Protein AF-A0A0G1L8B2-F1 (afdb_monomer)

InterPro domains:
  IPR000182 GNAT domain [PF00583] (72-136)
  IPR000182 GNAT domain [PS51186] (28-175)
  IPR016181 Acyl-CoA N-acyltransferase [SSF55729] (61-136)

Mean predicted aligned error: 8.0 Å

Structure (mmCIF, N/CA/C/O backbone):
data_AF-A0A0G1L8B2-F1
#
_entry.id   AF-A0A0G1L8B2-F1
#
loop_
_atom_site.group_PDB
_atom_site.id
_atom_site.type_symbol
_atom_site.label_atom_id
_atom_site.label_alt_id
_atom_site.label_comp_id
_atom_site.label_asym_id
_atom_site.label_entity_id
_atom_site.label_seq_id
_atom_site.pdbx_PDB_ins_code
_atom_site.Cartn_x
_atom_site.Cartn_y
_atom_site.Cartn_z
_atom_site.occupancy
_atom_site.B_iso_or_equiv
_atom_site.auth_seq_id
_atom_site.auth_comp_id
_atom_site.auth_asym_id
_atom_site.auth_atom_id
_atom_site.pdbx_PDB_model_num
ATOM 1 N N . MET A 1 1 ? -41.498 -55.362 9.957 1.00 44.75 1 MET A N 1
ATOM 2 C CA . MET A 1 1 ? -41.174 -54.182 10.783 1.00 44.75 1 MET A CA 1
ATOM 3 C C . MET A 1 1 ? -39.821 -53.657 10.323 1.00 44.75 1 MET A C 1
ATOM 5 O O . MET A 1 1 ? -38.815 -54.283 10.607 1.00 44.75 1 MET A O 1
ATOM 9 N N . ASN A 1 2 ? -39.837 -52.631 9.471 1.00 38.25 2 ASN A N 1
ATOM 10 C CA . ASN A 1 2 ? -38.694 -51.798 9.075 1.00 38.25 2 ASN A CA 1
ATOM 11 C C . ASN A 1 2 ? -39.277 -50.637 8.256 1.00 38.25 2 ASN A C 1
ATOM 13 O O . ASN A 1 2 ? -39.446 -50.745 7.044 1.00 38.25 2 ASN A O 1
ATOM 17 N N . MET A 1 3 ? -39.685 -49.570 8.947 1.00 38.00 3 MET A N 1
ATOM 18 C CA . MET A 1 3 ? -40.025 -48.298 8.310 1.00 38.00 3 MET A CA 1
ATOM 19 C C . MET A 1 3 ? -38.720 -47.536 8.097 1.00 38.00 3 MET A C 1
ATOM 21 O O . MET A 1 3 ? -38.036 -47.184 9.056 1.00 38.00 3 MET A O 1
ATOM 25 N N . LYS A 1 4 ? -38.354 -47.341 6.830 1.00 42.91 4 LYS A N 1
ATOM 26 C CA . LYS A 1 4 ? -37.294 -46.419 6.434 1.00 42.91 4 LYS A CA 1
ATOM 27 C C . LYS A 1 4 ? -37.831 -45.003 6.642 1.00 42.91 4 LYS A C 1
ATOM 29 O O . LYS A 1 4 ? -38.805 -44.626 6.001 1.00 42.91 4 LYS A O 1
ATOM 34 N N . ASN A 1 5 ? -37.210 -44.252 7.546 1.00 42.19 5 ASN A N 1
ATOM 35 C CA . ASN A 1 5 ? -37.392 -42.808 7.621 1.00 42.19 5 ASN A CA 1
ATOM 36 C C . ASN A 1 5 ? -36.706 -42.189 6.401 1.00 42.19 5 ASN A C 1
ATOM 38 O O . ASN A 1 5 ? -35.484 -42.039 6.378 1.00 42.19 5 ASN A O 1
ATOM 42 N N . GLU A 1 6 ? -37.488 -41.868 5.377 1.00 42.94 6 GLU A N 1
ATOM 43 C CA . GLU A 1 6 ? -37.061 -40.969 4.311 1.00 42.94 6 GLU A CA 1
ATOM 44 C C . GLU A 1 6 ? -37.104 -39.545 4.867 1.00 42.94 6 GLU A C 1
ATOM 46 O O . GLU A 1 6 ? -38.164 -38.965 5.097 1.00 42.94 6 GLU A O 1
ATOM 51 N N . ILE A 1 7 ? -35.925 -39.004 5.165 1.00 48.59 7 ILE A N 1
ATOM 52 C CA . ILE A 1 7 ? -35.771 -37.606 5.549 1.00 48.59 7 ILE A CA 1
ATOM 53 C C . ILE A 1 7 ? -35.933 -36.800 4.260 1.00 48.59 7 ILE A C 1
ATOM 55 O O . ILE A 1 7 ? -35.064 -36.824 3.389 1.00 48.59 7 ILE A O 1
ATOM 59 N N . ASN A 1 8 ? -37.078 -36.138 4.121 1.00 46.81 8 ASN A N 1
ATOM 60 C CA . ASN A 1 8 ? -37.392 -35.289 2.983 1.00 46.81 8 ASN A CA 1
ATOM 61 C C . ASN A 1 8 ? -36.471 -34.050 3.008 1.00 46.81 8 ASN A C 1
ATOM 63 O O . ASN A 1 8 ? -36.643 -33.160 3.840 1.00 46.81 8 ASN A O 1
ATOM 67 N N . MET A 1 9 ? -35.446 -34.030 2.149 1.00 44.62 9 MET A N 1
ATOM 68 C CA . MET A 1 9 ? -34.409 -32.983 2.099 1.00 44.62 9 MET A CA 1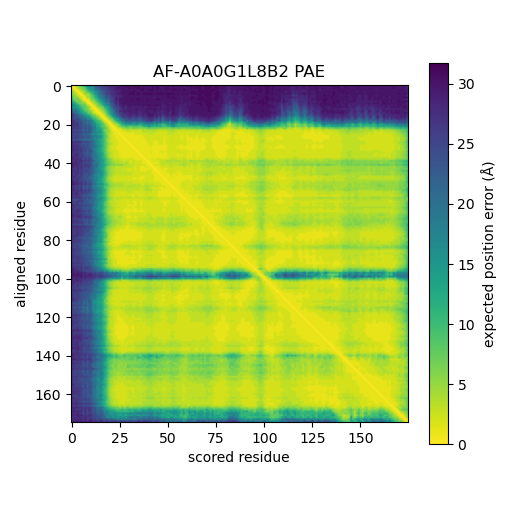
ATOM 69 C C . MET A 1 9 ? -34.857 -31.694 1.384 1.00 44.62 9 MET A C 1
ATOM 71 O O . MET A 1 9 ? -34.051 -30.784 1.207 1.00 44.62 9 MET A O 1
ATOM 75 N N . GLU A 1 10 ? -36.124 -31.575 0.983 1.00 49.69 10 GLU A N 1
ATOM 76 C CA . GLU A 1 10 ? -36.591 -30.468 0.132 1.00 49.69 10 GLU A CA 1
ATOM 77 C C . GLU A 1 10 ? -36.877 -29.145 0.864 1.00 49.69 10 GLU A C 1
ATOM 79 O O . GLU A 1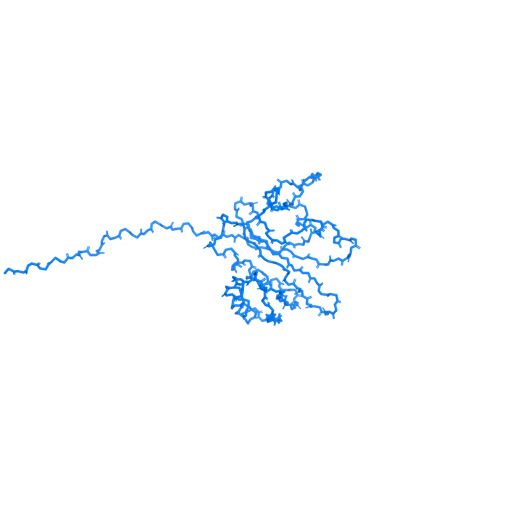 10 ? -37.200 -28.157 0.217 1.00 49.69 10 GLU A O 1
ATOM 84 N N . ASN A 1 11 ? -36.712 -29.074 2.189 1.00 48.03 11 ASN A N 1
ATOM 85 C CA . ASN A 1 11 ? -36.970 -27.854 2.968 1.00 48.03 11 ASN A CA 1
ATOM 86 C C . ASN A 1 11 ? -35.833 -27.502 3.935 1.00 48.03 11 ASN A C 1
ATOM 88 O O . ASN A 1 11 ? -36.076 -27.121 5.079 1.00 48.03 11 ASN A O 1
ATOM 92 N N . VAL A 1 12 ? -34.578 -27.610 3.491 1.00 49.84 12 VAL A N 1
ATOM 93 C CA . VAL A 1 12 ? -33.490 -26.878 4.156 1.00 49.84 12 VAL A CA 1
ATOM 94 C C . VAL A 1 12 ? -33.539 -25.440 3.632 1.00 49.84 12 VAL A C 1
ATOM 96 O O . VAL A 1 12 ? -33.306 -25.243 2.437 1.00 49.84 12 VAL A O 1
ATOM 99 N N . PRO A 1 13 ? -33.848 -24.428 4.465 1.00 43.81 13 PRO A N 1
ATOM 100 C CA . PRO A 1 13 ? -33.752 -23.039 4.042 1.00 43.81 13 PRO A CA 1
ATOM 101 C C . PRO A 1 13 ? -32.319 -22.786 3.575 1.00 43.81 13 PRO A C 1
ATOM 103 O O . PRO A 1 13 ? -31.369 -22.983 4.336 1.00 43.81 13 PRO A O 1
ATOM 106 N N . LEU A 1 14 ? -32.154 -22.391 2.311 1.00 49.84 14 LEU A N 1
ATOM 107 C CA . LEU A 1 14 ? -30.875 -21.879 1.837 1.00 49.84 14 LEU A CA 1
ATOM 108 C C . LEU A 1 14 ? -30.506 -20.693 2.739 1.00 49.84 14 LEU A C 1
ATOM 110 O O . LEU A 1 14 ? -31.373 -19.842 2.960 1.00 49.84 14 LEU A O 1
ATOM 114 N N . PRO A 1 15 ? -29.276 -20.634 3.283 1.00 44.62 15 PRO A N 1
ATOM 115 C CA . PRO A 1 15 ? -28.874 -19.519 4.122 1.00 44.62 15 PRO A CA 1
ATOM 116 C C . PRO A 1 15 ? -29.116 -18.224 3.350 1.00 44.62 15 PRO A C 1
ATOM 118 O O . PRO A 1 15 ? -28.751 -18.114 2.174 1.00 44.62 15 PRO A O 1
ATOM 121 N N . GLU A 1 16 ? -29.802 -17.293 4.013 1.00 43.97 16 GLU A N 1
ATOM 122 C CA . GLU A 1 16 ? -30.102 -15.955 3.520 1.00 43.97 16 GLU A CA 1
ATOM 123 C C . GLU A 1 16 ? -28.869 -15.389 2.816 1.00 43.97 16 GLU A C 1
ATOM 125 O O . GLU A 1 16 ? -27.752 -15.539 3.312 1.00 43.97 16 GLU A O 1
ATOM 130 N N . LYS A 1 17 ? -29.073 -14.811 1.624 1.00 40.41 17 LYS A N 1
ATOM 131 C CA . LYS A 1 17 ? -28.031 -14.188 0.799 1.00 40.41 17 LYS A CA 1
ATOM 132 C C . LYS A 1 17 ? -27.019 -13.477 1.701 1.00 40.41 17 LYS A C 1
ATOM 134 O O . LYS A 1 17 ? -27.316 -12.396 2.194 1.00 40.41 17 LYS A O 1
ATOM 139 N N . TYR A 1 18 ? -25.836 -14.066 1.888 1.00 44.94 18 TYR A N 1
ATOM 140 C CA . TYR A 1 18 ? -24.702 -13.339 2.442 1.00 44.94 18 TYR A CA 1
ATOM 141 C C . TYR A 1 18 ? -24.568 -12.078 1.592 1.00 44.94 18 TYR A C 1
ATOM 143 O O . TYR A 1 18 ? -24.333 -12.192 0.383 1.00 44.94 18 TYR A O 1
ATOM 151 N N . GLU A 1 19 ? -24.782 -10.899 2.181 1.00 46.81 19 GLU A N 1
ATOM 152 C CA . GLU A 1 19 ? -24.400 -9.650 1.535 1.00 46.81 19 GLU A CA 1
ATOM 153 C C . GLU A 1 19 ? -22.956 -9.835 1.078 1.00 46.81 19 GLU A C 1
ATOM 155 O O . GLU A 1 19 ? -22.057 -10.110 1.880 1.00 46.81 19 GLU A O 1
ATOM 160 N N . ARG A 1 20 ? -22.743 -9.823 -0.242 1.00 61.53 20 ARG A N 1
ATOM 161 C CA . ARG A 1 20 ? -21.399 -9.951 -0.782 1.00 61.53 20 ARG A CA 1
ATOM 162 C C . ARG A 1 20 ? -20.647 -8.721 -0.320 1.00 61.53 20 ARG A C 1
ATOM 164 O O . ARG A 1 20 ? -20.965 -7.609 -0.720 1.00 61.53 20 ARG A O 1
ATOM 171 N N . PHE A 1 21 ? -19.661 -8.942 0.535 1.00 71.25 21 PHE A N 1
ATOM 172 C CA . PHE A 1 21 ? -18.700 -7.916 0.868 1.00 71.25 21 PHE A CA 1
ATOM 173 C C . PHE A 1 21 ? -17.903 -7.581 -0.401 1.00 71.25 21 PHE A C 1
ATOM 175 O O . PHE A 1 21 ? -17.030 -8.344 -0.824 1.00 71.25 21 PHE A O 1
ATOM 182 N N . GLU A 1 22 ? -18.240 -6.464 -1.034 1.00 82.06 22 GLU A N 1
ATOM 183 C CA . GLU A 1 22 ? -17.548 -5.938 -2.206 1.00 82.06 22 GLU A CA 1
ATOM 184 C C . GLU A 1 22 ? -16.907 -4.615 -1.799 1.00 82.06 22 GLU A C 1
ATOM 186 O O . GLU A 1 22 ? -17.594 -3.616 -1.611 1.00 82.06 22 GLU A O 1
ATOM 191 N N . ALA A 1 23 ? -15.591 -4.640 -1.579 1.00 88.62 23 ALA A N 1
ATOM 192 C CA . ALA A 1 23 ? -14.838 -3.416 -1.389 1.00 88.62 23 ALA A CA 1
ATOM 193 C C . ALA A 1 23 ? -14.515 -2.823 -2.761 1.00 88.62 23 ALA A C 1
ATOM 195 O O . ALA A 1 23 ? -14.191 -3.540 -3.711 1.00 88.62 23 ALA A O 1
ATOM 196 N N . GLU A 1 24 ? -14.566 -1.504 -2.856 1.00 95.06 24 GLU A N 1
ATOM 197 C CA . GLU A 1 24 ? -14.054 -0.799 -4.021 1.00 95.06 24 GLU A CA 1
ATOM 198 C C . GLU A 1 24 ? -12.535 -0.715 -3.906 1.00 95.06 24 GLU A C 1
ATOM 200 O O . GLU A 1 24 ? -12.001 -0.416 -2.840 1.00 95.06 24 GLU A O 1
ATOM 205 N N . THR A 1 25 ? -11.810 -0.999 -4.986 1.00 97.38 25 THR A N 1
ATOM 206 C CA . THR A 1 25 ? -10.345 -0.940 -4.973 1.00 97.38 25 THR A CA 1
ATOM 207 C C . THR A 1 25 ? -9.818 0.084 -5.950 1.00 97.38 25 THR A C 1
ATOM 209 O O . THR A 1 25 ? -10.260 0.134 -7.097 1.00 97.38 25 THR A O 1
ATOM 212 N N . LYS A 1 26 ? -8.825 0.851 -5.508 1.00 98.19 26 LYS A N 1
ATOM 213 C CA . LYS A 1 26 ? -8.107 1.841 -6.316 1.00 98.19 26 LYS A CA 1
ATOM 214 C C . LYS A 1 26 ? -6.679 1.984 -5.808 1.00 98.19 26 LYS A C 1
ATOM 216 O O . LYS A 1 26 ? -6.364 1.542 -4.707 1.00 98.19 26 LYS A O 1
ATOM 221 N N . THR A 1 27 ? -5.824 2.624 -6.590 1.00 98.56 27 THR A N 1
ATOM 222 C CA . THR A 1 27 ? -4.460 2.952 -6.180 1.00 98.56 27 THR A CA 1
ATOM 223 C C . THR A 1 27 ? -4.331 4.455 -6.033 1.00 98.56 27 THR A C 1
ATOM 225 O O . THR A 1 27 ? -4.543 5.185 -6.999 1.00 98.56 27 THR A O 1
ATOM 228 N N . LEU A 1 28 ? -3.980 4.896 -4.828 1.00 98.62 28 LEU A N 1
ATOM 229 C CA . LEU A 1 28 ? -3.709 6.290 -4.509 1.00 98.62 28 LEU A CA 1
ATOM 230 C C . LEU A 1 28 ? -2.223 6.598 -4.695 1.00 98.62 28 LEU A C 1
ATOM 232 O O . LEU A 1 28 ? -1.349 5.766 -4.438 1.00 98.62 28 LEU A O 1
ATOM 236 N N . THR A 1 29 ? -1.918 7.818 -5.106 1.00 98.38 29 THR A N 1
ATOM 237 C CA . THR A 1 29 ? -0.611 8.431 -4.878 1.00 98.38 29 THR A CA 1
ATOM 238 C C . THR A 1 29 ? -0.413 8.682 -3.385 1.00 98.38 29 THR A C 1
ATOM 240 O O . THR A 1 29 ? -1.353 8.708 -2.589 1.00 98.38 29 THR A O 1
ATOM 243 N N . ALA A 1 30 ? 0.833 8.898 -2.989 1.00 98.06 30 ALA A N 1
ATOM 244 C CA . ALA A 1 30 ? 1.138 9.237 -1.611 1.00 98.06 30 ALA A CA 1
ATOM 245 C C . ALA A 1 30 ? 0.556 10.593 -1.162 1.00 98.06 30 ALA A C 1
ATOM 247 O O . ALA A 1 30 ? 0.219 10.738 0.007 1.00 98.06 30 ALA A O 1
ATOM 248 N N . ASP A 1 31 ? 0.418 11.567 -2.070 1.00 98.00 31 ASP A N 1
ATOM 249 C CA . ASP A 1 31 ? -0.264 12.835 -1.767 1.00 98.00 31 ASP A CA 1
ATOM 250 C C . ASP A 1 31 ? -1.767 12.613 -1.532 1.00 98.00 31 ASP A C 1
ATOM 252 O O . ASP A 1 31 ? -2.291 13.065 -0.521 1.00 98.00 31 ASP A O 1
ATOM 256 N N . GLU A 1 32 ? -2.441 11.824 -2.377 1.00 98.38 32 GLU A N 1
ATOM 257 C CA . GLU A 1 32 ? -3.866 11.501 -2.190 1.00 98.38 32 GLU A CA 1
ATOM 258 C C . GLU A 1 32 ? -4.130 10.715 -0.895 1.00 98.38 32 GLU A C 1
ATOM 260 O O . GLU A 1 32 ? -5.147 10.934 -0.229 1.00 98.38 32 GLU A O 1
ATOM 265 N N . LEU A 1 33 ? -3.227 9.802 -0.514 1.00 98.38 33 LEU A N 1
ATOM 266 C CA . LEU A 1 33 ? -3.343 9.106 0.767 1.00 98.38 33 LEU A CA 1
ATOM 267 C C . LEU A 1 33 ? -3.138 10.068 1.947 1.00 98.38 33 LEU A C 1
ATOM 269 O O . LEU A 1 33 ? -3.909 10.011 2.903 1.00 98.38 33 LEU A O 1
ATOM 273 N N . GLU A 1 34 ? -2.136 10.952 1.890 1.00 97.81 34 GLU A N 1
ATOM 274 C CA . GLU A 1 34 ? -1.921 11.976 2.924 1.00 97.81 34 GLU A CA 1
ATOM 275 C C . GLU A 1 34 ? -3.171 12.853 3.089 1.00 97.81 34 GLU A C 1
ATOM 277 O O . GLU A 1 34 ? -3.681 12.990 4.203 1.00 97.81 34 GLU A O 1
ATOM 282 N N . ASP A 1 35 ? -3.738 13.345 1.987 1.00 97.38 35 ASP A N 1
ATOM 283 C CA . ASP A 1 35 ? -4.969 14.141 2.005 1.00 97.38 35 ASP A CA 1
ATOM 284 C C . ASP A 1 35 ? -6.150 13.360 2.601 1.00 97.38 35 ASP A C 1
ATOM 286 O O . ASP A 1 35 ? -6.942 13.913 3.367 1.00 97.38 35 ASP A O 1
ATOM 290 N N . THR A 1 36 ? -6.249 12.058 2.318 1.00 97.12 36 THR A N 1
ATOM 291 C CA . THR A 1 36 ? -7.295 11.186 2.879 1.00 97.12 36 THR A CA 1
ATOM 292 C C . THR A 1 36 ? -7.160 11.019 4.395 1.00 97.12 36 THR A C 1
ATOM 294 O O . THR A 1 36 ? -8.168 11.028 5.110 1.00 97.12 36 THR A O 1
ATOM 297 N N . ILE A 1 37 ? -5.925 10.881 4.892 1.00 97.44 37 ILE A N 1
ATOM 298 C CA . ILE A 1 37 ? -5.620 10.685 6.317 1.00 97.44 37 ILE A CA 1
ATOM 299 C C . ILE A 1 37 ? -5.849 11.973 7.110 1.00 97.44 37 ILE A C 1
ATOM 301 O O . ILE A 1 37 ? -6.427 11.930 8.197 1.00 97.44 37 ILE A O 1
ATOM 305 N N . TYR A 1 38 ? -5.388 13.113 6.594 1.00 97.31 38 TYR A N 1
ATOM 306 C CA . TYR A 1 38 ? -5.406 14.383 7.322 1.00 97.31 38 TYR A CA 1
ATOM 307 C C . TYR A 1 38 ? -6.664 15.210 7.066 1.00 97.31 38 TYR A C 1
ATOM 309 O O . TYR A 1 38 ? -7.076 15.959 7.944 1.00 97.31 38 TYR A O 1
ATOM 317 N N . ARG A 1 39 ? -7.293 15.095 5.890 1.00 94.94 39 ARG A N 1
ATOM 318 C CA . ARG A 1 39 ? -8.494 15.859 5.495 1.00 94.94 39 ARG A CA 1
ATOM 319 C C . ARG A 1 39 ? -8.354 17.374 5.723 1.00 94.94 39 ARG A C 1
ATOM 321 O O . ARG A 1 39 ? -9.311 18.040 6.100 1.00 94.94 39 ARG A O 1
ATOM 328 N N . GLY A 1 40 ? -7.150 17.910 5.509 1.00 93.31 40 GLY A N 1
ATOM 329 C CA . GLY A 1 40 ? -6.816 19.325 5.727 1.00 93.31 40 GLY A CA 1
ATOM 330 C C . GLY A 1 40 ? -6.509 19.714 7.180 1.00 93.31 40 GLY A C 1
ATOM 331 O O . GLY A 1 40 ? -6.156 20.863 7.438 1.00 93.31 40 GLY A O 1
ATOM 332 N N . GLU A 1 41 ? -6.601 18.776 8.120 1.00 96.19 41 GLU A N 1
ATOM 333 C CA . GLU A 1 41 ? -6.318 18.999 9.535 1.00 96.19 41 GLU A CA 1
ATOM 334 C C . GLU A 1 41 ? -4.847 18.749 9.884 1.00 96.19 41 GLU A C 1
ATOM 336 O O . GLU A 1 41 ? -4.085 18.132 9.143 1.00 96.19 41 GLU A O 1
ATOM 341 N N . ARG A 1 42 ? -4.430 19.203 11.072 1.00 93.06 42 ARG A N 1
ATOM 342 C CA . ARG A 1 42 ? -3.053 19.007 11.562 1.00 93.06 42 ARG A CA 1
ATOM 343 C C . ARG A 1 42 ? -2.772 17.577 12.040 1.00 93.06 42 ARG A C 1
ATOM 345 O O . ARG A 1 42 ? -1.615 17.161 12.080 1.00 93.06 42 ARG A O 1
ATOM 352 N N . LEU A 1 43 ? -3.800 16.857 12.478 1.00 94.50 43 LEU A N 1
ATOM 353 C CA . LEU A 1 43 ? -3.686 15.501 13.018 1.00 94.50 43 LEU A CA 1
ATOM 354 C C . LEU A 1 43 ? -4.378 14.503 12.081 1.00 94.50 43 LEU A C 1
ATOM 356 O O . LEU A 1 43 ? -5.340 14.893 11.418 1.00 94.50 43 LEU A O 1
ATOM 360 N N . PRO A 1 44 ? -3.948 13.229 12.048 1.00 95.69 44 PRO A N 1
ATOM 361 C CA . PRO A 1 44 ? -4.686 12.178 11.355 1.00 95.69 44 PRO A CA 1
ATOM 362 C C . PRO A 1 44 ? -6.129 12.088 11.861 1.00 95.69 44 PRO A C 1
ATOM 364 O O . PRO A 1 44 ? -6.366 12.056 13.069 1.00 95.69 44 PRO A O 1
ATOM 367 N N . GLN A 1 45 ? -7.083 12.039 10.935 1.00 96.81 45 GLN A N 1
ATOM 368 C CA . GLN A 1 45 ? -8.521 12.009 11.227 1.00 96.81 45 GLN A CA 1
ATOM 369 C C . GLN A 1 45 ? -9.070 10.592 11.385 1.00 96.81 45 GLN A C 1
ATOM 371 O O . GLN A 1 45 ? -10.194 10.402 11.841 1.00 96.81 45 GLN A O 1
ATOM 376 N N . ASP A 1 46 ? -8.267 9.591 11.036 1.00 94.50 46 ASP A N 1
ATOM 377 C CA . ASP A 1 46 ? -8.618 8.189 11.151 1.00 94.50 46 ASP A CA 1
ATOM 378 C C . ASP A 1 46 ? -7.510 7.419 11.873 1.00 94.50 46 ASP A C 1
ATOM 380 O O . ASP A 1 46 ? -6.375 7.300 11.403 1.00 94.50 46 ASP A O 1
ATOM 384 N N . LYS A 1 47 ? -7.870 6.872 13.038 1.00 95.62 47 LYS A N 1
ATOM 385 C CA . LYS A 1 47 ? -6.955 6.140 13.918 1.00 95.62 47 LYS A CA 1
ATOM 386 C C . LYS A 1 47 ? -6.346 4.896 13.268 1.00 95.62 47 LYS A C 1
ATOM 388 O O . LYS A 1 47 ? -5.287 4.462 13.709 1.00 95.62 47 LYS A O 1
ATOM 393 N N . ARG A 1 48 ? -6.973 4.333 12.226 1.00 96.38 48 ARG A N 1
ATOM 394 C CA . ARG A 1 48 ? -6.497 3.119 11.537 1.00 96.38 48 ARG A CA 1
ATOM 395 C C . ARG A 1 48 ? -5.106 3.279 10.926 1.00 96.38 48 ARG A C 1
ATOM 397 O O . ARG A 1 48 ? -4.404 2.278 10.779 1.00 96.38 48 ARG A O 1
ATOM 404 N N . PHE A 1 49 ? -4.724 4.520 10.622 1.00 97.25 49 PHE A N 1
ATOM 405 C CA . PHE A 1 49 ? -3.427 4.912 10.067 1.00 97.25 49 PHE A CA 1
ATOM 406 C C . PHE A 1 49 ? -2.377 5.281 11.125 1.00 97.25 49 PHE A C 1
ATOM 408 O O . PHE A 1 49 ? -1.269 5.673 10.771 1.00 97.25 49 PHE A O 1
ATOM 415 N N . LEU A 1 50 ? -2.706 5.207 12.415 1.00 96.44 50 LEU A N 1
ATOM 416 C CA . LEU A 1 50 ? -1.728 5.412 13.482 1.00 96.44 50 LEU A CA 1
ATOM 417 C C . LEU A 1 50 ? -0.912 4.134 13.728 1.00 96.44 50 LEU A C 1
ATOM 419 O O . LEU A 1 50 ? -1.153 3.097 13.115 1.00 96.44 50 LEU A O 1
ATOM 423 N N . ASP A 1 51 ? 0.040 4.204 14.656 1.00 93.81 51 ASP A N 1
ATOM 424 C CA . ASP A 1 51 ? 0.729 3.021 15.179 1.00 93.81 51 ASP A CA 1
ATOM 425 C C . ASP A 1 51 ? -0.263 2.077 15.884 1.00 93.81 51 ASP A C 1
ATOM 427 O O . ASP A 1 51 ? -1.266 2.531 16.445 1.00 93.81 51 ASP A O 1
ATOM 431 N N . GLU A 1 52 ? 0.038 0.774 15.939 1.00 91.75 52 GLU A N 1
ATOM 432 C CA . GLU A 1 52 ? -0.819 -0.228 16.604 1.00 91.75 52 GLU A CA 1
ATOM 433 C C . GLU A 1 52 ? -1.124 0.151 18.068 1.00 91.75 52 GLU A C 1
ATOM 435 O O . GLU A 1 52 ? -2.270 0.077 18.510 1.00 91.75 52 GLU A O 1
ATOM 440 N N . GLU A 1 53 ? -0.133 0.680 18.795 1.00 93.00 53 GLU A N 1
ATOM 441 C CA . GLU A 1 53 ? -0.280 1.156 20.183 1.00 93.00 53 GLU A CA 1
ATOM 442 C C . GLU A 1 53 ? -1.272 2.324 20.337 1.00 93.00 53 GLU A C 1
ATOM 444 O O . GLU A 1 53 ? -1.784 2.575 21.427 1.00 93.00 53 GLU A O 1
ATOM 449 N N . LYS A 1 54 ? -1.561 3.040 19.245 1.00 93.94 54 LYS A N 1
ATOM 450 C CA . LYS A 1 54 ? -2.480 4.188 19.186 1.00 93.94 54 LYS A CA 1
ATOM 451 C C . LYS A 1 54 ? -3.804 3.846 18.490 1.00 93.94 54 LYS A C 1
ATOM 453 O O . LYS A 1 54 ? -4.603 4.743 18.223 1.00 93.94 54 LYS A O 1
ATOM 458 N N . GLY A 1 55 ? -4.058 2.564 18.214 1.00 94.38 55 GLY A N 1
ATOM 459 C CA . GLY A 1 55 ? -5.282 2.086 17.562 1.00 94.38 55 GLY A CA 1
ATOM 460 C C . GLY A 1 55 ? -5.175 1.900 16.047 1.00 94.38 55 GLY A C 1
ATOM 461 O O . GLY A 1 55 ? -6.207 1.729 15.393 1.00 94.38 55 GLY A O 1
ATOM 462 N N . GLY A 1 56 ? -3.956 1.920 15.506 1.00 97.31 56 GLY A N 1
ATOM 463 C CA . GLY A 1 56 ? -3.657 1.538 14.133 1.00 97.31 56 GLY A CA 1
ATOM 464 C C . GLY A 1 56 ? -4.016 0.094 13.820 1.00 97.31 56 GLY A C 1
ATOM 465 O O . GLY A 1 56 ? -3.851 -0.791 14.658 1.00 97.31 56 GLY A O 1
ATOM 466 N N . VAL A 1 57 ? -4.475 -0.160 12.593 1.00 97.19 57 VAL A N 1
ATOM 467 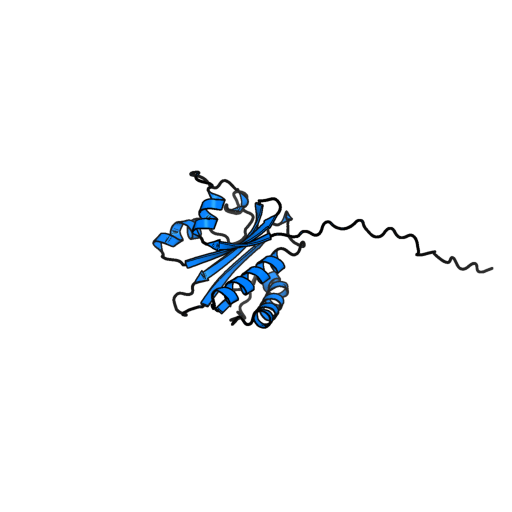C CA . VAL A 1 57 ? -4.862 -1.515 12.141 1.00 97.19 57 VAL A CA 1
ATOM 468 C C . VAL A 1 57 ? -4.082 -1.984 10.911 1.00 97.19 57 VAL A C 1
ATOM 470 O O . VAL A 1 57 ? -4.068 -3.178 10.588 1.00 97.19 57 VAL A O 1
ATOM 473 N N . PHE A 1 58 ? -3.402 -1.071 10.212 1.00 96.56 58 PHE A N 1
ATOM 474 C CA . PHE A 1 58 ? -2.582 -1.405 9.053 1.00 96.56 58 PHE A CA 1
ATOM 475 C C . PHE A 1 58 ? -1.168 -1.787 9.469 1.00 96.56 58 PHE A C 1
ATOM 477 O O . PHE A 1 58 ? -0.256 -0.969 9.479 1.00 96.56 58 PHE A O 1
ATOM 484 N N . LYS A 1 59 ? -0.983 -3.071 9.781 1.00 91.50 59 LYS A N 1
ATOM 485 C CA . LYS A 1 59 ? 0.335 -3.629 10.083 1.00 91.50 59 LYS A CA 1
ATOM 486 C C . LYS A 1 59 ? 1.367 -3.240 9.015 1.00 91.50 59 LYS A C 1
ATOM 488 O O . LYS A 1 59 ? 1.113 -3.425 7.824 1.00 91.50 59 LYS A O 1
ATOM 493 N N . TYR A 1 60 ? 2.530 -2.775 9.473 1.00 92.25 60 TYR A N 1
ATOM 494 C CA . TYR A 1 60 ? 3.664 -2.295 8.666 1.00 92.25 60 TYR A CA 1
ATOM 495 C C . TYR A 1 60 ? 3.462 -0.962 7.933 1.00 92.25 60 TYR A C 1
ATOM 497 O O . TYR A 1 60 ? 4.398 -0.510 7.273 1.00 92.25 60 TYR A O 1
ATOM 505 N N . PHE A 1 61 ? 2.297 -0.322 8.051 1.00 96.12 61 PHE A N 1
ATOM 506 C CA . PHE A 1 61 ? 2.158 1.062 7.617 1.00 96.12 61 PHE A CA 1
ATOM 507 C C . PHE A 1 61 ? 2.971 1.973 8.540 1.00 96.12 61 PHE A C 1
ATOM 509 O O . PHE A 1 61 ? 2.923 1.832 9.760 1.00 96.12 61 PHE A O 1
ATOM 516 N N . ASP A 1 62 ? 3.707 2.905 7.944 1.00 95.56 62 ASP A N 1
ATOM 517 C CA . ASP A 1 62 ? 4.514 3.889 8.655 1.00 95.56 62 ASP A CA 1
ATOM 518 C C . ASP A 1 62 ? 4.131 5.290 8.170 1.00 95.56 62 ASP A C 1
ATOM 520 O O . ASP A 1 62 ? 4.458 5.710 7.055 1.00 95.56 62 ASP A O 1
ATOM 524 N N . LEU A 1 63 ? 3.420 6.017 9.032 1.00 96.06 63 LEU A N 1
ATOM 525 C CA . LEU A 1 63 ? 2.979 7.377 8.752 1.00 96.06 63 LEU A CA 1
ATOM 526 C C . LEU A 1 63 ? 4.164 8.347 8.606 1.00 96.06 63 LEU A C 1
ATOM 528 O O . LEU A 1 63 ? 4.101 9.262 7.785 1.00 96.06 63 LEU A O 1
ATOM 532 N N . ASN A 1 64 ? 5.264 8.139 9.336 1.00 95.00 64 ASN A N 1
ATOM 533 C CA . ASN A 1 64 ? 6.452 8.984 9.197 1.00 95.00 64 ASN A CA 1
ATOM 534 C C . ASN A 1 64 ? 7.108 8.756 7.839 1.00 95.00 64 ASN A C 1
ATOM 536 O O . ASN A 1 64 ? 7.447 9.726 7.163 1.00 95.00 64 ASN A O 1
ATOM 540 N N . LYS A 1 65 ? 7.206 7.501 7.379 1.00 95.44 65 LYS A N 1
ATOM 541 C CA . LYS A 1 65 ? 7.687 7.197 6.021 1.00 95.44 65 LYS A CA 1
ATOM 542 C C . LYS A 1 65 ? 6.848 7.904 4.958 1.00 95.44 65 LYS A C 1
ATOM 544 O O . LYS A 1 65 ? 7.424 8.456 4.016 1.00 95.44 65 LYS A O 1
ATOM 549 N N . LEU A 1 66 ? 5.519 7.907 5.108 1.00 96.56 66 LEU A N 1
ATOM 550 C CA . LEU A 1 66 ? 4.635 8.659 4.220 1.00 96.56 66 LEU A CA 1
ATOM 551 C C . LEU A 1 66 ? 5.026 10.140 4.234 1.00 96.56 66 LEU A C 1
ATOM 553 O O . LEU A 1 66 ? 5.335 10.684 3.182 1.00 96.56 66 LEU A O 1
ATOM 557 N N . ILE A 1 67 ? 5.085 10.795 5.391 1.00 94.88 67 ILE A N 1
ATOM 558 C CA . ILE A 1 67 ? 5.379 12.238 5.498 1.00 94.88 67 ILE A CA 1
ATOM 559 C C . ILE A 1 67 ? 6.775 12.580 4.948 1.00 94.88 67 ILE A C 1
ATOM 561 O O . ILE A 1 67 ? 6.941 13.495 4.136 1.00 94.88 67 ILE A O 1
ATOM 565 N N . GLU A 1 68 ? 7.791 11.814 5.337 1.00 95.94 68 GLU A N 1
ATOM 566 C CA . GLU A 1 68 ? 9.192 12.059 4.990 1.00 95.94 68 GLU A CA 1
ATOM 567 C C . GLU A 1 68 ? 9.529 11.708 3.531 1.00 95.94 68 GLU A C 1
ATOM 569 O O . GLU A 1 68 ? 10.594 12.086 3.030 1.00 95.94 68 GLU A O 1
ATOM 574 N N . ARG A 1 69 ? 8.623 11.041 2.799 1.00 95.56 69 ARG A N 1
ATOM 575 C CA . ARG A 1 69 ? 8.825 10.627 1.397 1.00 95.56 69 ARG A CA 1
ATOM 576 C C . ARG A 1 69 ? 9.328 11.758 0.500 1.00 95.56 69 ARG A C 1
ATOM 578 O O . ARG A 1 69 ? 10.159 11.511 -0.369 1.00 95.56 69 ARG A O 1
ATOM 585 N N . LYS A 1 70 ? 8.853 12.993 0.720 1.00 93.50 70 LYS A N 1
ATOM 586 C CA . LYS A 1 70 ? 9.199 14.175 -0.088 1.00 93.50 70 LYS A CA 1
ATOM 587 C C . LYS A 1 70 ? 10.666 14.552 0.104 1.00 93.50 70 LYS A C 1
ATOM 589 O O . LYS A 1 70 ? 11.355 14.848 -0.869 1.00 93.50 70 LYS A O 1
ATOM 594 N N . MET A 1 71 ? 11.159 14.462 1.340 1.00 94.31 71 MET A N 1
ATOM 595 C CA . MET A 1 71 ? 12.561 14.712 1.680 1.00 94.31 71 MET A CA 1
ATOM 596 C C . MET A 1 71 ? 13.484 13.689 1.011 1.00 94.31 71 MET A C 1
ATOM 598 O O . MET A 1 71 ? 14.503 14.056 0.428 1.00 94.31 71 MET A O 1
ATOM 602 N N . TYR A 1 72 ? 13.086 12.416 1.034 1.00 92.06 72 TYR A N 1
ATOM 603 C CA . TYR A 1 72 ? 13.859 11.313 0.457 1.00 92.06 72 TYR A CA 1
ATOM 604 C C . TYR A 1 72 ? 13.550 11.032 -1.019 1.00 92.06 72 TYR A C 1
ATOM 606 O O . TYR A 1 72 ? 14.092 10.082 -1.578 1.00 92.06 72 TYR A O 1
ATOM 614 N N . LYS A 1 73 ? 12.689 11.841 -1.654 1.00 91.56 73 LYS A N 1
ATOM 615 C CA . LYS A 1 73 ? 12.226 11.669 -3.043 1.00 91.56 73 LYS A CA 1
ATOM 616 C C . LYS A 1 73 ? 11.737 10.242 -3.341 1.00 91.56 73 LYS A C 1
ATOM 618 O O . LYS A 1 73 ? 11.981 9.711 -4.423 1.00 91.56 73 LYS A O 1
ATOM 623 N N . ARG A 1 74 ? 11.063 9.616 -2.372 1.00 92.56 74 ARG A N 1
ATOM 624 C CA . ARG A 1 74 ? 10.475 8.282 -2.532 1.00 92.56 74 ARG A CA 1
ATOM 625 C C . ARG A 1 74 ? 9.218 8.384 -3.380 1.00 92.56 74 ARG A C 1
ATOM 627 O O . ARG A 1 74 ? 8.335 9.191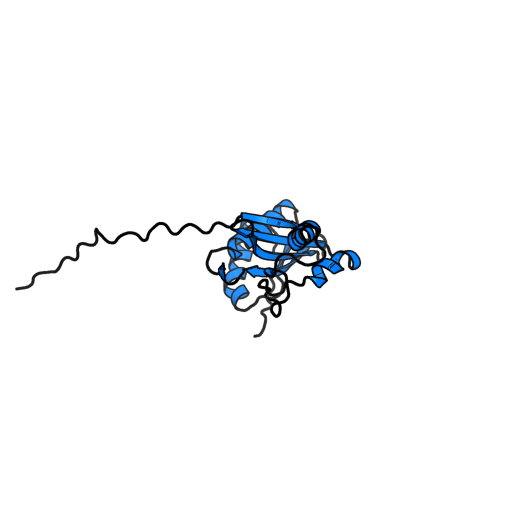 -3.099 1.00 92.56 74 ARG A O 1
ATOM 634 N N . GLU A 1 75 ? 9.131 7.531 -4.387 1.00 94.81 75 GLU A N 1
ATOM 635 C CA . GLU A 1 75 ? 7.933 7.387 -5.200 1.00 94.81 75 GLU A CA 1
ATOM 636 C C . GLU A 1 75 ? 7.107 6.220 -4.654 1.00 94.81 75 GLU A C 1
ATOM 638 O O . GLU A 1 75 ? 7.526 5.061 -4.739 1.00 94.81 75 GLU A O 1
ATOM 643 N N . LEU A 1 76 ? 5.966 6.553 -4.046 1.00 96.94 76 LEU A N 1
ATOM 644 C CA . LEU A 1 76 ? 5.098 5.619 -3.334 1.00 96.94 76 LEU A CA 1
ATOM 645 C C . LEU A 1 76 ? 3.687 5.645 -3.933 1.00 96.94 76 LEU A C 1
ATOM 647 O O . LEU A 1 76 ? 3.125 6.718 -4.176 1.00 96.94 76 LEU A O 1
ATOM 651 N N . PHE A 1 77 ? 3.112 4.460 -4.110 1.00 98.31 77 PHE A N 1
ATOM 652 C CA . PHE A 1 77 ? 1.697 4.265 -4.414 1.00 98.31 77 PHE A CA 1
ATOM 653 C C . PHE A 1 77 ? 1.052 3.372 -3.359 1.00 98.31 77 PHE A C 1
ATOM 655 O O . PHE A 1 77 ? 1.686 2.454 -2.841 1.00 98.31 77 PHE A O 1
ATOM 662 N N . TYR A 1 78 ? -0.226 3.611 -3.094 1.00 98.56 78 TYR A N 1
ATOM 663 C CA . TYR A 1 78 ? -0.995 2.937 -2.060 1.00 98.56 78 TYR A CA 1
ATOM 664 C C . TYR A 1 78 ? -2.267 2.325 -2.647 1.00 98.56 78 TYR A C 1
ATOM 666 O O . TYR A 1 78 ? -3.290 3.002 -2.767 1.00 98.56 78 TYR A O 1
ATOM 674 N N . PRO A 1 79 ? -2.225 1.046 -3.052 1.00 98.44 79 PRO A N 1
ATOM 675 C CA . PRO A 1 79 ? -3.426 0.268 -3.324 1.00 98.44 79 PRO A CA 1
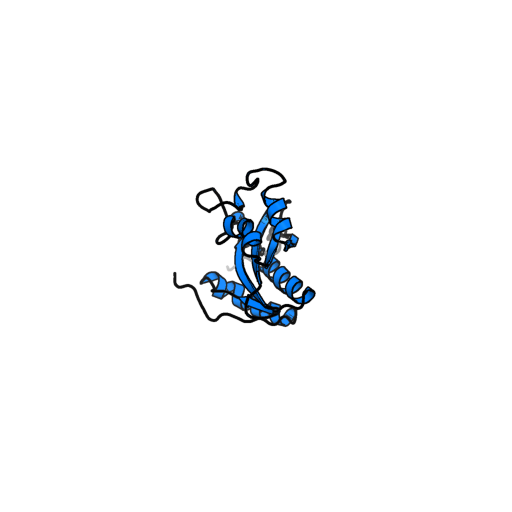ATOM 676 C C . PRO A 1 79 ? -4.311 0.213 -2.072 1.00 98.44 79 PRO A C 1
ATOM 678 O O . PRO A 1 79 ? -3.856 -0.210 -1.008 1.00 98.44 79 PRO A O 1
ATOM 681 N N . VAL A 1 80 ? -5.571 0.620 -2.199 1.00 98.38 80 VAL A N 1
ATOM 682 C CA . VAL A 1 80 ? -6.558 0.648 -1.114 1.00 98.38 80 VAL A CA 1
ATOM 683 C C . VAL A 1 80 ? -7.795 -0.166 -1.467 1.00 98.38 80 VAL A C 1
ATOM 685 O O . VAL A 1 80 ? -8.157 -0.307 -2.636 1.00 98.38 80 VAL A O 1
ATOM 688 N N . ALA A 1 81 ? -8.433 -0.710 -0.435 1.00 97.62 81 ALA A N 1
ATOM 689 C CA . ALA A 1 81 ? -9.770 -1.278 -0.486 1.00 97.62 81 ALA A CA 1
ATOM 690 C C . ALA A 1 81 ? -10.670 -0.438 0.415 1.00 97.62 81 ALA A C 1
ATOM 692 O O . ALA A 1 81 ? -10.368 -0.281 1.598 1.00 97.62 81 ALA A O 1
ATOM 693 N N . GLU A 1 82 ? -11.759 0.077 -0.135 1.00 96.56 82 GLU A N 1
ATOM 694 C CA . GLU A 1 82 ? -12.726 0.933 0.540 1.00 96.56 82 GLU A CA 1
ATOM 695 C C . GLU A 1 82 ? -14.051 0.200 0.727 1.00 96.56 82 GLU A C 1
ATOM 697 O O . GLU A 1 82 ? -14.541 -0.485 -0.171 1.00 96.56 82 GLU A O 1
ATOM 702 N N . PHE A 1 83 ? -14.643 0.345 1.906 1.00 94.31 83 PHE A N 1
ATOM 703 C CA . PHE A 1 83 ? -15.974 -0.164 2.204 1.00 94.31 83 PHE A CA 1
ATOM 704 C C . PHE A 1 83 ? -16.711 0.845 3.078 1.00 94.31 83 PHE A C 1
ATOM 706 O O . PHE A 1 83 ? -16.178 1.295 4.088 1.00 94.31 83 PHE A O 1
ATOM 713 N N . GLY A 1 84 ? -17.926 1.227 2.678 1.00 90.38 84 GLY A N 1
ATOM 714 C CA . GLY A 1 84 ? -18.709 2.225 3.415 1.00 90.38 84 GLY A CA 1
ATOM 715 C C . GLY A 1 84 ? -18.041 3.605 3.502 1.00 90.38 84 GLY A C 1
ATOM 716 O O . GLY A 1 84 ? -18.253 4.309 4.480 1.00 90.38 84 GLY A O 1
ATOM 717 N N . GLY A 1 85 ? -17.220 3.977 2.511 1.00 90.56 85 GLY A N 1
ATOM 718 C CA . GLY A 1 85 ? -16.466 5.240 2.495 1.00 90.56 85 GLY A CA 1
ATOM 719 C C . GLY A 1 85 ? -15.164 5.223 3.302 1.00 90.56 85 GLY A C 1
ATOM 720 O O . GLY A 1 85 ? -14.491 6.244 3.407 1.00 90.56 85 GLY A O 1
ATOM 721 N N . GLU A 1 86 ? -14.793 4.071 3.854 1.00 94.25 86 GLU A N 1
ATOM 722 C CA . GLU A 1 86 ? -13.669 3.921 4.767 1.00 94.25 86 GLU A CA 1
ATOM 723 C C . GLU A 1 86 ? -12.623 2.967 4.168 1.00 94.25 86 GLU A C 1
ATOM 725 O O . GLU A 1 86 ? -12.973 1.907 3.648 1.00 94.25 86 GLU A O 1
ATOM 730 N N . ILE A 1 87 ? -11.329 3.296 4.254 1.00 97.62 87 ILE A N 1
ATOM 731 C CA . ILE A 1 87 ? -10.253 2.409 3.777 1.00 97.62 87 ILE A CA 1
ATOM 732 C C . ILE A 1 87 ? -10.121 1.242 4.754 1.00 97.62 87 ILE A C 1
ATOM 734 O O . ILE A 1 87 ? -9.717 1.433 5.888 1.00 97.62 87 ILE A O 1
ATOM 738 N N . VAL A 1 88 ? -10.438 0.022 4.334 1.00 97.12 88 VAL A N 1
ATOM 739 C CA . VAL A 1 88 ? -10.403 -1.201 5.164 1.00 97.12 88 VAL A CA 1
ATOM 740 C C . VAL A 1 88 ? -9.245 -2.136 4.810 1.00 97.12 88 VAL A C 1
ATOM 742 O O . VAL A 1 88 ? -9.009 -3.151 5.469 1.00 97.12 88 VAL A O 1
ATOM 745 N N . GLY A 1 89 ? -8.495 -1.811 3.762 1.00 97.38 89 GLY A N 1
ATOM 746 C CA . GLY A 1 89 ? -7.270 -2.506 3.401 1.00 97.38 89 GLY A CA 1
ATOM 747 C C . GLY A 1 89 ? -6.313 -1.583 2.665 1.00 97.38 89 GLY A C 1
ATOM 748 O O . GLY A 1 89 ? -6.742 -0.711 1.914 1.00 97.38 89 GLY A O 1
ATOM 749 N N . LEU A 1 90 ? -5.022 -1.793 2.892 1.00 98.25 90 LEU A N 1
ATOM 750 C CA . LEU A 1 90 ? -3.951 -0.917 2.443 1.00 98.25 90 LEU A CA 1
ATOM 751 C C . LEU A 1 90 ? -2.739 -1.756 2.040 1.00 98.25 90 LEU A C 1
ATOM 753 O O . LEU A 1 90 ? -2.324 -2.655 2.774 1.00 98.25 90 LEU A O 1
ATOM 757 N N . GLY A 1 91 ? -2.155 -1.454 0.891 1.00 97.25 91 GLY A N 1
ATOM 758 C CA . GLY A 1 91 ? -0.822 -1.903 0.512 1.00 97.25 91 GLY A CA 1
ATOM 759 C C . GLY A 1 91 ? 0.064 -0.722 0.154 1.00 97.25 91 GLY A C 1
ATOM 760 O O . GLY A 1 91 ? -0.413 0.403 0.028 1.00 97.25 91 GLY A O 1
ATOM 761 N N . GLU A 1 92 ? 1.347 -0.988 -0.044 1.00 97.69 92 GLU A N 1
ATOM 762 C CA . GLU A 1 92 ? 2.310 0.017 -0.487 1.00 97.69 92 GLU A CA 1
ATOM 763 C C . GLU A 1 92 ? 3.213 -0.557 -1.581 1.00 97.69 92 GLU A C 1
ATOM 765 O O . GLU A 1 92 ? 3.714 -1.684 -1.493 1.00 97.69 92 GLU A O 1
ATOM 770 N N . LEU A 1 93 ? 3.396 0.246 -2.626 1.00 97.06 93 LEU A N 1
ATOM 771 C CA . LEU A 1 93 ? 4.327 0.029 -3.719 1.00 97.06 93 LEU A CA 1
ATOM 772 C C . LEU A 1 93 ? 5.378 1.135 -3.676 1.00 97.06 93 LEU A C 1
ATOM 774 O O . LEU A 1 93 ? 5.043 2.309 -3.820 1.00 97.06 93 LEU A O 1
ATOM 778 N N . GLU A 1 94 ? 6.645 0.768 -3.528 1.00 95.62 94 GLU A N 1
ATOM 779 C CA . GLU A 1 94 ? 7.770 1.704 -3.510 1.00 95.62 94 GLU A CA 1
ATOM 780 C C . GLU A 1 94 ? 8.671 1.473 -4.717 1.00 95.62 94 GLU A C 1
ATOM 782 O O . GLU A 1 94 ? 9.101 0.347 -4.980 1.00 95.62 94 GLU A O 1
ATOM 787 N N . ARG A 1 95 ? 8.978 2.537 -5.461 1.00 94.19 95 ARG A N 1
ATOM 788 C CA . ARG A 1 95 ? 9.885 2.431 -6.604 1.00 94.19 95 ARG A CA 1
ATOM 789 C C . ARG A 1 95 ? 11.274 1.999 -6.146 1.00 94.19 95 ARG A C 1
ATOM 791 O O . ARG A 1 95 ? 11.855 2.586 -5.234 1.00 94.19 95 ARG A O 1
ATOM 798 N N . LYS A 1 96 ? 11.843 1.010 -6.833 1.00 88.50 96 LYS A N 1
ATOM 799 C CA . LYS A 1 96 ? 13.221 0.584 -6.586 1.00 88.50 96 LYS A CA 1
ATOM 800 C C . LYS A 1 96 ? 14.215 1.641 -7.082 1.00 88.50 96 LYS A C 1
ATOM 802 O O . LYS A 1 96 ? 14.104 2.046 -8.240 1.00 88.50 96 LYS A O 1
ATOM 807 N N . PRO A 1 97 ? 15.230 2.016 -6.281 1.00 80.38 97 PRO A N 1
ATOM 808 C CA . PRO A 1 97 ? 16.281 2.931 -6.729 1.00 80.38 97 PRO A CA 1
ATOM 809 C C . PRO A 1 97 ? 17.085 2.391 -7.925 1.00 80.38 97 PRO A C 1
ATOM 811 O O . PRO A 1 97 ? 17.359 3.128 -8.864 1.00 80.38 97 PRO A O 1
ATOM 814 N N . ASP A 1 98 ? 17.402 1.089 -7.917 1.00 75.00 98 ASP A N 1
ATOM 815 C CA . ASP A 1 98 ? 18.425 0.504 -8.805 1.00 75.00 98 ASP A CA 1
ATOM 816 C C . ASP A 1 98 ? 17.871 -0.245 -10.030 1.00 75.00 98 ASP A C 1
ATOM 818 O O . ASP A 1 98 ? 18.629 -0.818 -10.814 1.00 75.00 98 ASP A O 1
ATOM 822 N N . LYS A 1 99 ? 16.545 -0.323 -10.187 1.00 66.19 99 LYS A N 1
ATOM 823 C CA . LYS A 1 99 ? 15.901 -1.028 -11.306 1.00 66.19 99 LYS A CA 1
ATOM 824 C C . LYS A 1 99 ? 14.864 -0.114 -11.937 1.00 66.19 99 LYS A C 1
ATOM 826 O O . LYS A 1 99 ? 13.799 0.099 -11.359 1.00 66.19 99 LYS A O 1
ATOM 831 N N . GLU A 1 100 ? 15.169 0.397 -13.127 1.00 66.62 100 GLU A N 1
ATOM 832 C CA . GLU A 1 100 ? 14.199 1.157 -13.911 1.00 66.62 100 GLU A CA 1
ATOM 833 C C . GLU A 1 100 ? 12.924 0.315 -14.101 1.00 66.62 100 GLU A C 1
ATOM 835 O O . GLU A 1 100 ? 12.972 -0.850 -14.501 1.00 66.62 100 GLU A O 1
ATOM 840 N N . SER A 1 101 ? 11.784 0.903 -13.732 1.00 82.12 101 SER A N 1
ATOM 841 C CA . SER A 1 101 ? 10.441 0.334 -13.897 1.00 82.12 101 SER A CA 1
ATOM 842 C C . SER A 1 101 ? 10.098 -0.894 -13.039 1.00 82.12 101 SER A C 1
ATOM 844 O O . SER A 1 101 ? 9.293 -1.725 -13.464 1.00 82.12 101 SER A O 1
ATOM 846 N N . ALA A 1 102 ? 10.649 -1.021 -11.825 1.00 91.06 102 ALA A N 1
ATOM 847 C CA . ALA A 1 102 ? 10.190 -2.009 -10.840 1.00 91.06 102 ALA A CA 1
ATOM 848 C C . ALA A 1 102 ? 9.788 -1.364 -9.505 1.00 91.06 102 ALA A C 1
ATOM 850 O O . ALA A 1 102 ? 10.492 -0.490 -8.994 1.00 91.06 102 ALA A O 1
ATOM 851 N N . TYR A 1 103 ? 8.691 -1.847 -8.919 1.00 95.38 103 TYR A N 1
ATOM 852 C CA . TYR A 1 103 ? 8.221 -1.443 -7.592 1.00 95.38 103 TYR A CA 1
ATOM 853 C C . TYR A 1 103 ? 8.276 -2.625 -6.632 1.00 95.38 103 TYR A C 1
ATOM 855 O O . TYR A 1 103 ? 7.875 -3.741 -6.971 1.00 95.38 103 TYR A O 1
ATOM 863 N N . TRP A 1 104 ? 8.756 -2.366 -5.422 1.00 93.69 104 TRP A N 1
ATOM 864 C CA . TRP A 1 104 ? 8.624 -3.271 -4.296 1.00 93.69 104 TRP A CA 1
ATOM 865 C C . TRP A 1 104 ? 7.233 -3.168 -3.702 1.00 93.69 104 TRP A C 1
ATOM 867 O O . TRP A 1 104 ? 6.814 -2.087 -3.304 1.00 93.69 104 TRP A O 1
ATOM 877 N N . MET A 1 105 ? 6.555 -4.302 -3.570 1.00 93.88 105 MET A N 1
ATOM 878 C CA . MET A 1 105 ? 5.393 -4.400 -2.698 1.00 93.88 105 MET A CA 1
ATOM 879 C C . MET A 1 105 ? 5.892 -4.594 -1.265 1.00 93.88 105 MET A C 1
ATOM 881 O O . MET A 1 105 ? 6.295 -5.699 -0.890 1.00 93.88 105 MET A O 1
ATOM 885 N N . THR A 1 106 ? 5.937 -3.508 -0.496 1.00 91.44 106 THR A N 1
ATOM 886 C CA . THR A 1 106 ? 6.567 -3.479 0.834 1.00 91.44 106 THR A CA 1
ATOM 887 C C . THR A 1 106 ? 5.676 -4.141 1.877 1.00 91.44 106 THR A C 1
ATOM 889 O O . THR A 1 106 ? 6.164 -4.985 2.631 1.00 91.44 106 THR A O 1
ATOM 892 N N . PHE A 1 107 ? 4.372 -3.850 1.857 1.00 92.62 107 PHE A N 1
ATOM 893 C CA . PHE A 1 107 ? 3.371 -4.515 2.686 1.00 92.62 107 PHE A CA 1
ATOM 894 C C . PHE A 1 107 ? 1.992 -4.580 2.013 1.00 92.62 107 PHE A C 1
ATOM 896 O O . PHE A 1 107 ? 1.701 -3.884 1.039 1.00 92.62 107 PHE A O 1
ATOM 903 N N . LEU A 1 108 ? 1.131 -5.429 2.579 1.00 93.19 108 LEU A N 1
ATOM 904 C CA . LEU A 1 108 ? -0.311 -5.446 2.356 1.00 93.19 108 LEU A CA 1
ATOM 905 C C . LEU A 1 108 ? -0.985 -5.857 3.666 1.00 93.19 108 LEU A C 1
ATOM 907 O O . LEU A 1 108 ? -0.688 -6.923 4.209 1.00 93.19 108 LEU A O 1
ATOM 911 N N . SER A 1 109 ? -1.896 -5.027 4.162 1.00 94.31 109 SER A N 1
ATOM 912 C CA . SER A 1 109 ? -2.654 -5.261 5.387 1.00 94.31 109 SER A CA 1
ATOM 913 C C . SER A 1 109 ? -4.145 -5.040 5.155 1.00 94.31 109 SER A C 1
ATOM 915 O O . SER A 1 109 ? -4.566 -4.214 4.349 1.00 94.31 109 SER A O 1
ATOM 917 N N . VAL A 1 110 ? -4.956 -5.800 5.882 1.00 94.94 110 VAL A N 1
ATOM 918 C CA . VAL A 1 110 ? -6.410 -5.644 5.933 1.00 94.94 110 VAL A CA 1
ATOM 919 C C . VAL A 1 110 ? -6.786 -5.485 7.394 1.00 94.94 110 VAL A C 1
ATOM 921 O O . VAL A 1 110 ? -6.304 -6.255 8.244 1.00 94.94 110 VAL A O 1
ATOM 924 N N . ASP A 1 111 ? -7.642 -4.505 7.658 1.00 96.12 111 ASP A N 1
ATOM 925 C CA . ASP A 1 111 ? -8.252 -4.278 8.961 1.00 96.12 111 ASP A CA 1
ATOM 926 C C . ASP A 1 111 ? -8.812 -5.614 9.501 1.00 96.12 111 ASP A C 1
ATOM 928 O O . ASP A 1 111 ? -9.518 -6.320 8.766 1.00 96.12 111 ASP A O 1
ATOM 932 N N . PRO A 1 112 ? -8.460 -6.021 10.740 1.00 94.94 112 PRO A N 1
ATOM 933 C CA . PRO A 1 112 ? -8.926 -7.265 11.346 1.00 94.94 112 PRO A CA 1
ATOM 934 C C . PRO A 1 112 ? -10.424 -7.547 11.186 1.00 94.94 112 PRO A C 1
ATOM 936 O O . PRO A 1 112 ? -10.779 -8.696 10.912 1.00 94.94 112 PRO A O 1
ATOM 939 N N . GLU A 1 113 ? -11.286 -6.529 11.269 1.00 94.56 113 GLU A N 1
ATOM 940 C CA . GLU A 1 113 ? -12.750 -6.674 11.171 1.00 94.56 113 GLU A CA 1
ATOM 941 C C . GLU A 1 113 ? -13.234 -7.054 9.757 1.00 94.56 113 GLU A C 1
ATOM 943 O O . GLU A 1 113 ? -14.358 -7.533 9.551 1.00 94.56 113 GLU A O 1
ATOM 948 N N . TYR A 1 114 ? -12.367 -6.877 8.761 1.00 93.69 114 TYR A N 1
ATOM 949 C CA . TYR A 1 114 ? -12.650 -7.105 7.345 1.00 93.69 114 TYR A CA 1
ATOM 950 C C . TYR A 1 114 ? -11.879 -8.300 6.768 1.00 93.69 114 TYR A C 1
ATOM 952 O O . TYR A 1 114 ? -12.012 -8.642 5.588 1.00 93.69 114 TYR A O 1
ATOM 960 N N . ARG A 1 115 ? -11.095 -9.005 7.592 1.00 91.06 115 ARG A N 1
ATOM 961 C CA . ARG A 1 115 ? -10.385 -10.221 7.174 1.00 91.06 115 ARG A CA 1
ATOM 962 C C . ARG A 1 115 ? -11.357 -11.360 6.868 1.00 91.06 115 ARG A C 1
ATOM 964 O O . ARG A 1 115 ? -12.469 -11.428 7.374 1.00 91.06 115 ARG A O 1
ATOM 971 N N . GLY A 1 116 ? -10.932 -12.269 5.990 1.00 87.00 116 GLY A N 1
ATOM 972 C CA . GLY A 1 116 ? -11.761 -13.396 5.542 1.00 87.00 116 GLY A CA 1
ATOM 973 C C . GLY A 1 116 ? -12.854 -13.030 4.529 1.00 87.00 116 GLY A C 1
ATOM 974 O O . GLY A 1 116 ? -13.470 -13.932 3.975 1.00 87.00 116 GLY A O 1
ATOM 975 N N . LYS A 1 117 ? -13.040 -11.740 4.215 1.00 89.50 117 LYS A N 1
ATOM 976 C CA . LYS A 1 117 ? -14.070 -11.241 3.285 1.00 89.50 117 LYS A CA 1
ATOM 977 C C . LYS A 1 117 ? -13.571 -11.007 1.851 1.00 89.50 117 LYS A C 1
ATOM 979 O O . LYS A 1 117 ? -14.278 -10.462 1.019 1.00 89.50 117 LYS A O 1
ATOM 984 N N . GLY A 1 118 ? -12.336 -11.411 1.545 1.00 88.81 118 GLY A N 1
ATOM 985 C CA . GLY A 1 118 ? -11.755 -11.301 0.200 1.00 88.81 118 GLY A CA 1
ATOM 986 C C . GLY A 1 118 ? -11.014 -9.992 -0.112 1.00 88.81 118 GLY A C 1
ATOM 987 O O . GLY A 1 118 ? -10.415 -9.913 -1.186 1.00 88.81 118 GLY A O 1
ATOM 988 N N . CYS A 1 119 ? -10.943 -9.022 0.811 1.00 91.50 119 CYS A N 1
ATOM 989 C CA . CYS A 1 119 ? -10.302 -7.712 0.584 1.00 91.50 119 CYS A CA 1
ATOM 990 C C . CYS A 1 119 ? -8.866 -7.830 0.062 1.00 91.50 119 CYS A C 1
ATOM 992 O O . CYS A 1 119 ? -8.512 -7.210 -0.931 1.00 91.50 119 CYS A O 1
ATOM 994 N N . ALA A 1 120 ? -8.045 -8.692 0.673 1.00 90.44 120 ALA A N 1
ATOM 995 C CA . ALA A 1 120 ? -6.654 -8.883 0.254 1.00 90.44 120 ALA A CA 1
ATOM 996 C C . ALA A 1 120 ? -6.533 -9.389 -1.195 1.00 90.44 120 ALA A C 1
ATOM 998 O O . ALA A 1 120 ? -5.598 -9.035 -1.908 1.00 90.44 120 ALA A O 1
ATOM 999 N N . SER A 1 121 ? -7.487 -10.209 -1.647 1.00 90.94 121 SER A N 1
ATOM 1000 C CA . SER A 1 121 ? -7.508 -10.689 -3.033 1.00 90.94 121 SER A CA 1
ATOM 1001 C C . SER A 1 121 ? -7.918 -9.587 -4.008 1.00 90.94 121 SER A C 1
ATOM 1003 O O . SER A 1 121 ? -7.373 -9.531 -5.106 1.00 90.94 121 SER A O 1
ATOM 1005 N N . GLN A 1 122 ? -8.857 -8.721 -3.617 1.00 92.50 122 GLN A N 1
ATOM 1006 C CA . GLN A 1 122 ? -9.271 -7.565 -4.418 1.00 92.50 122 GLN A CA 1
ATOM 1007 C C . GLN A 1 122 ? -8.137 -6.533 -4.505 1.00 92.50 122 GLN A C 1
ATOM 1009 O O . GLN A 1 122 ? -7.769 -6.140 -5.607 1.00 92.50 122 GLN A O 1
ATOM 1014 N N . LEU A 1 123 ? -7.484 -6.216 -3.380 1.00 94.31 123 LEU A N 1
ATOM 1015 C CA . LEU A 1 123 ? -6.269 -5.393 -3.343 1.00 94.31 123 LEU A CA 1
ATOM 1016 C C . LEU A 1 123 ? -5.188 -5.928 -4.279 1.00 94.31 123 LEU A C 1
ATOM 1018 O O . LEU A 1 123 ? -4.609 -5.173 -5.049 1.00 94.31 123 LEU A O 1
ATOM 1022 N N . MET A 1 124 ? -4.926 -7.238 -4.252 1.00 95.12 124 MET A N 1
ATOM 1023 C CA . MET A 1 124 ? -3.901 -7.807 -5.124 1.00 95.12 124 MET A CA 1
ATOM 1024 C C . MET A 1 124 ? -4.277 -7.681 -6.606 1.00 95.12 124 MET A C 1
ATOM 1026 O O . MET A 1 124 ? -3.415 -7.389 -7.428 1.00 95.12 124 MET A O 1
ATOM 1030 N N . LYS A 1 125 ? -5.555 -7.859 -6.969 1.00 96.44 125 LYS A N 1
ATOM 1031 C CA . LYS A 1 125 ? -6.012 -7.599 -8.346 1.00 96.44 125 LYS A CA 1
ATOM 1032 C C . LYS A 1 125 ? -5.751 -6.150 -8.750 1.00 96.44 125 LYS A C 1
ATOM 1034 O O . LYS A 1 125 ? -5.261 -5.922 -9.851 1.00 96.44 125 LYS A O 1
ATOM 1039 N N . GLU A 1 126 ? -6.029 -5.206 -7.856 1.00 97.81 126 GLU A N 1
ATOM 1040 C CA . GLU A 1 126 ? -5.763 -3.786 -8.077 1.00 97.81 126 GLU A CA 1
ATOM 1041 C C . GLU A 1 126 ? -4.272 -3.504 -8.295 1.00 97.81 126 GLU A C 1
ATOM 1043 O O . GLU A 1 126 ? -3.923 -2.841 -9.269 1.00 97.81 126 GLU A O 1
ATOM 1048 N N . VAL A 1 127 ? -3.384 -4.096 -7.486 1.00 97.75 127 VAL A N 1
ATOM 1049 C CA . VAL A 1 127 ? -1.925 -3.980 -7.671 1.00 97.75 127 VAL A CA 1
ATOM 1050 C C . VAL A 1 127 ? -1.503 -4.381 -9.085 1.00 97.75 127 VAL A C 1
ATOM 1052 O O . VAL A 1 127 ? -0.800 -3.634 -9.765 1.00 97.75 127 VAL A O 1
ATOM 1055 N N . PHE A 1 128 ? -1.931 -5.558 -9.548 1.00 98.00 128 PHE A N 1
ATOM 1056 C CA . PHE A 1 128 ? -1.536 -6.064 -10.866 1.00 98.00 128 PHE A CA 1
ATOM 1057 C C . PHE A 1 128 ? -2.225 -5.327 -12.021 1.00 98.00 128 PHE A C 1
ATOM 1059 O O . PHE A 1 128 ? -1.602 -5.134 -13.068 1.00 98.00 128 PHE A O 1
ATOM 1066 N N . ARG A 1 129 ? -3.468 -4.863 -11.835 1.00 98.44 129 ARG A N 1
ATOM 1067 C CA . ARG A 1 129 ? -4.149 -3.974 -12.787 1.00 98.44 129 ARG A CA 1
ATOM 1068 C C . ARG A 1 129 ? -3.364 -2.676 -12.965 1.00 98.44 129 ARG A C 1
ATOM 1070 O O . ARG A 1 129 ? -3.012 -2.336 -14.092 1.00 98.44 129 ARG A O 1
ATOM 1077 N N . PHE A 1 130 ? -3.041 -2.004 -11.863 1.00 98.25 130 PHE A N 1
ATOM 1078 C CA . PHE A 1 130 ? -2.308 -0.742 -11.871 1.00 98.25 130 PHE A CA 1
ATOM 1079 C C . PHE A 1 130 ? -0.898 -0.898 -12.461 1.00 98.25 130 PHE A C 1
ATOM 1081 O O . PHE A 1 130 ? -0.488 -0.101 -13.305 1.00 98.25 130 PHE A O 1
ATOM 1088 N N . ALA A 1 131 ? -0.183 -1.972 -12.107 1.00 97.69 131 ALA A N 1
ATOM 1089 C CA . ALA A 1 131 ? 1.131 -2.280 -12.673 1.00 97.69 131 ALA A CA 1
ATOM 1090 C C . ALA A 1 131 ? 1.095 -2.467 -14.196 1.00 97.69 131 ALA A C 1
ATOM 1092 O O . ALA A 1 131 ? 1.956 -1.944 -14.907 1.00 97.69 131 ALA A O 1
ATOM 1093 N N . LYS A 1 132 ? 0.073 -3.166 -14.709 1.00 97.69 132 LYS A N 1
ATOM 1094 C CA . LYS A 1 132 ? -0.146 -3.341 -16.150 1.00 97.69 132 LYS A CA 1
ATOM 1095 C C . LYS A 1 132 ? -0.383 -2.004 -16.849 1.00 97.69 132 LYS A C 1
ATOM 1097 O O . LYS A 1 132 ? 0.227 -1.748 -17.881 1.00 97.69 132 LYS A O 1
ATOM 1102 N N . GLU A 1 133 ? -1.251 -1.164 -16.292 1.00 97.56 133 GLU A N 1
ATOM 1103 C CA . GLU A 1 133 ? -1.590 0.147 -16.865 1.00 97.56 133 GLU A CA 1
ATOM 1104 C C . GLU A 1 133 ? -0.392 1.096 -16.914 1.00 97.56 133 GLU A C 1
ATOM 1106 O O . GLU A 1 133 ? -0.247 1.867 -17.861 1.00 97.56 133 GLU A O 1
ATOM 1111 N N . ARG A 1 134 ? 0.484 1.023 -15.909 1.00 95.62 134 ARG A N 1
ATOM 1112 C CA . ARG A 1 134 ? 1.684 1.863 -15.801 1.00 95.62 134 ARG A CA 1
ATOM 1113 C C . ARG A 1 134 ? 2.927 1.256 -16.456 1.00 95.62 134 ARG A C 1
ATOM 1115 O O . ARG A 1 134 ? 3.936 1.944 -16.573 1.00 95.62 134 ARG A O 1
ATOM 1122 N N . GLY A 1 135 ? 2.868 -0.006 -16.878 1.00 95.31 135 GLY A N 1
ATOM 1123 C CA . GLY A 1 135 ? 3.971 -0.692 -17.549 1.00 95.31 135 GLY A CA 1
ATOM 1124 C C . GLY A 1 135 ? 5.171 -0.999 -16.649 1.00 95.31 135 GLY A C 1
ATOM 1125 O O . GLY A 1 135 ? 6.296 -1.037 -17.147 1.00 95.31 135 GLY A O 1
ATOM 1126 N N . PHE A 1 136 ? 4.965 -1.214 -15.345 1.00 95.44 136 PHE A N 1
ATOM 1127 C CA . PHE A 1 136 ? 6.048 -1.561 -14.416 1.00 95.44 136 PHE A CA 1
ATOM 1128 C C . PHE A 1 136 ? 5.964 -3.005 -13.906 1.00 95.44 136 PHE A C 1
ATOM 1130 O O . PHE A 1 136 ? 4.915 -3.650 -13.910 1.00 95.44 136 PHE A O 1
ATOM 1137 N N . ALA A 1 137 ? 7.104 -3.518 -13.448 1.00 95.88 137 ALA A N 1
ATOM 1138 C CA . ALA A 1 137 ? 7.221 -4.808 -12.784 1.00 95.88 137 ALA A CA 1
ATOM 1139 C C . ALA A 1 137 ? 6.915 -4.698 -11.283 1.00 95.88 137 ALA A C 1
ATOM 1141 O O . ALA A 1 137 ? 7.204 -3.681 -10.649 1.00 95.88 137 ALA A O 1
ATOM 1142 N N . ILE A 1 138 ? 6.408 -5.785 -10.705 1.00 95.75 138 ILE A N 1
ATOM 1143 C CA . ILE A 1 138 ? 6.234 -5.933 -9.256 1.00 95.75 138 ILE A CA 1
ATOM 1144 C C . ILE A 1 138 ? 7.316 -6.870 -8.724 1.00 95.75 138 ILE A C 1
ATOM 1146 O O . ILE A 1 138 ? 7.550 -7.939 -9.284 1.00 95.75 138 ILE A O 1
ATOM 1150 N N . GLU A 1 139 ? 7.948 -6.499 -7.620 1.00 93.38 139 GLU A N 1
ATOM 1151 C CA . GLU A 1 139 ? 8.824 -7.364 -6.835 1.00 93.38 139 GLU A CA 1
ATOM 1152 C C . GLU A 1 139 ? 8.220 -7.509 -5.433 1.00 93.38 139 GLU A C 1
ATOM 1154 O O . GLU A 1 139 ? 7.960 -6.512 -4.758 1.00 93.38 139 GLU A O 1
ATOM 1159 N N . SER A 1 140 ? 7.943 -8.735 -4.993 1.00 89.38 140 SER A N 1
ATOM 1160 C CA . SER A 1 140 ? 7.488 -8.957 -3.614 1.00 89.38 140 SER A CA 1
ATOM 1161 C C . SER A 1 140 ? 8.651 -8.765 -2.644 1.00 89.38 140 SER A C 1
ATOM 1163 O O . SER A 1 140 ? 9.763 -9.208 -2.934 1.00 89.38 140 SER A O 1
ATOM 1165 N N . SER A 1 141 ? 8.391 -8.169 -1.480 1.00 83.31 141 SER A N 1
ATOM 1166 C CA . SER A 1 141 ? 9.323 -8.191 -0.350 1.00 83.31 141 SER A CA 1
ATOM 1167 C C . SER A 1 141 ? 9.337 -9.581 0.325 1.00 83.31 141 SER A C 1
ATOM 1169 O O . SER A 1 141 ? 9.127 -10.607 -0.325 1.00 83.31 141 SER A O 1
ATOM 1171 N N . ARG A 1 142 ? 9.607 -9.652 1.632 1.00 84.50 142 ARG A N 1
ATOM 1172 C CA . ARG A 1 142 ? 9.525 -10.901 2.402 1.00 84.50 142 ARG A CA 1
ATOM 1173 C C . ARG A 1 142 ? 8.077 -11.265 2.687 1.00 84.50 142 ARG A C 1
ATOM 1175 O O . ARG A 1 142 ? 7.259 -10.413 3.027 1.00 84.50 142 ARG A O 1
ATOM 1182 N N . TYR A 1 143 ? 7.779 -12.555 2.656 1.00 82.19 143 TYR A N 1
ATOM 1183 C CA . TYR A 1 143 ? 6.460 -13.038 3.042 1.00 82.19 143 TYR A CA 1
ATOM 1184 C C . TYR A 1 143 ? 6.383 -13.333 4.534 1.00 82.19 143 TYR A C 1
ATOM 1186 O O . TYR A 1 143 ? 7.257 -13.998 5.089 1.00 82.19 143 TYR A O 1
ATOM 1194 N N . SER A 1 144 ? 5.269 -12.963 5.166 1.00 82.50 144 SER A N 1
ATOM 1195 C CA . SER A 1 144 ? 4.861 -13.630 6.404 1.00 82.50 144 SER A CA 1
ATOM 1196 C C . SER A 1 144 ? 4.513 -15.097 6.112 1.00 82.50 144 SER A C 1
ATOM 1198 O O . SER A 1 144 ? 4.201 -15.432 4.964 1.00 82.50 144 SER A O 1
ATOM 1200 N N . PRO A 1 145 ? 4.499 -15.996 7.110 1.00 84.19 145 PRO A N 1
ATOM 1201 C CA . PRO A 1 145 ? 4.068 -17.377 6.892 1.00 84.19 145 PRO A CA 1
ATOM 1202 C C . PRO A 1 145 ? 2.679 -17.487 6.249 1.00 84.19 145 PRO A C 1
ATOM 1204 O O . PRO A 1 145 ? 2.461 -18.306 5.353 1.00 84.19 145 PRO A O 1
ATOM 1207 N N . GLU A 1 146 ? 1.750 -16.623 6.659 1.00 81.62 146 GLU A N 1
ATOM 1208 C CA . GLU A 1 146 ? 0.417 -16.544 6.064 1.00 81.62 146 GLU A CA 1
ATOM 1209 C C . GLU A 1 146 ? 0.452 -16.001 4.634 1.00 81.62 146 GLU A C 1
ATOM 1211 O O . GLU A 1 146 ? -0.209 -16.557 3.753 1.00 81.62 146 GLU A O 1
ATOM 1216 N N . GLY A 1 147 ? 1.240 -14.948 4.392 1.00 81.62 147 GLY A N 1
ATOM 1217 C CA . GLY A 1 147 ? 1.438 -14.360 3.070 1.00 81.62 147 GLY A CA 1
ATOM 1218 C C . GLY A 1 147 ? 2.031 -15.364 2.085 1.00 81.62 147 GLY A C 1
ATOM 1219 O O . GLY A 1 147 ? 1.551 -15.477 0.960 1.00 81.62 147 GLY A O 1
ATOM 1220 N N . TRP A 1 148 ? 2.986 -16.179 2.528 1.00 85.12 148 TRP A N 1
ATOM 1221 C CA . TRP A 1 148 ? 3.577 -17.239 1.714 1.00 85.12 148 TRP A CA 1
ATOM 1222 C C . TRP A 1 148 ? 2.528 -18.267 1.281 1.00 85.12 148 TRP A C 1
ATOM 1224 O O . TRP A 1 148 ? 2.453 -18.646 0.116 1.00 85.12 148 TRP A O 1
ATOM 1234 N N . LYS A 1 149 ? 1.672 -18.706 2.211 1.00 86.44 149 LYS A N 1
ATOM 1235 C CA . LYS A 1 149 ? 0.644 -19.717 1.926 1.00 86.44 149 LYS A CA 1
ATOM 1236 C C . LYS A 1 149 ? -0.513 -19.164 1.088 1.00 86.44 149 LYS A C 1
ATOM 1238 O O . LYS A 1 149 ? -1.064 -19.893 0.266 1.00 86.44 149 LYS A O 1
ATOM 1243 N N . LYS A 1 150 ? -0.918 -17.911 1.327 1.00 84.25 150 LYS A N 1
ATOM 1244 C CA . LYS A 1 150 ? -2.148 -17.326 0.763 1.00 84.25 150 LYS A CA 1
ATOM 1245 C C . LYS A 1 150 ? -1.889 -16.365 -0.399 1.00 84.25 150 LYS A C 1
ATOM 1247 O O . LYS A 1 150 ? -2.587 -16.457 -1.402 1.00 84.25 150 LYS A O 1
ATOM 1252 N N . LEU A 1 151 ? -0.921 -15.452 -0.285 1.00 85.06 151 LEU A N 1
ATOM 1253 C CA . LEU A 1 151 ? -0.679 -14.391 -1.275 1.00 85.06 151 LEU A CA 1
ATOM 1254 C C . LEU A 1 151 ? 0.252 -14.828 -2.408 1.00 85.06 151 LEU A C 1
ATOM 1256 O O . LEU A 1 151 ? -0.073 -14.541 -3.558 1.00 85.06 151 LEU A O 1
ATOM 1260 N N . LYS A 1 152 ? 1.330 -15.573 -2.125 1.00 88.81 152 LYS A N 1
ATOM 1261 C CA . LYS A 1 152 ? 2.291 -16.015 -3.160 1.00 88.81 152 LYS A CA 1
ATOM 1262 C C . LYS A 1 152 ? 1.613 -16.746 -4.336 1.00 88.81 152 LYS A C 1
ATOM 1264 O O . LYS A 1 152 ? 1.878 -16.385 -5.487 1.00 88.81 152 LYS A O 1
ATOM 1269 N N . PRO A 1 153 ? 0.673 -17.698 -4.130 1.00 90.69 153 PRO A N 1
ATOM 1270 C CA . PRO A 1 153 ? -0.048 -18.318 -5.248 1.00 90.69 153 PRO A CA 1
ATOM 1271 C C . PRO A 1 153 ? -0.936 -17.329 -6.018 1.00 90.69 153 PRO A C 1
ATOM 1273 O O . PRO A 1 153 ? -1.058 -17.420 -7.240 1.00 90.69 153 PRO A O 1
ATOM 1276 N N . ILE A 1 154 ? -1.549 -16.371 -5.313 1.00 91.62 154 ILE A N 1
ATOM 1277 C CA . ILE A 1 154 ? -2.414 -15.347 -5.911 1.00 91.62 154 ILE A CA 1
ATOM 1278 C C . ILE A 1 154 ? -1.587 -14.398 -6.782 1.00 91.62 154 ILE A C 1
ATOM 1280 O O . ILE A 1 154 ? -1.982 -14.138 -7.915 1.00 91.62 154 ILE A O 1
ATOM 1284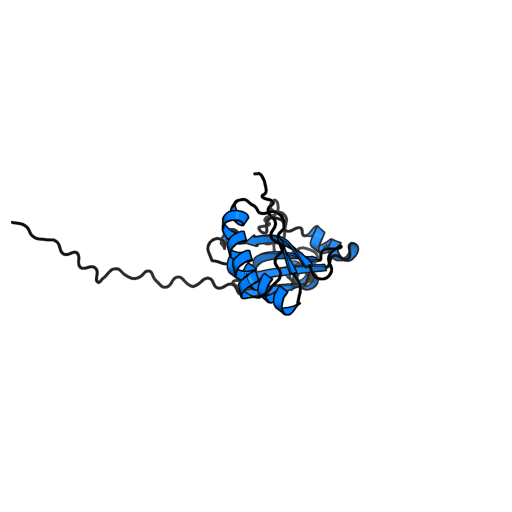 N N . GLN A 1 155 ? -0.435 -13.932 -6.302 1.00 93.19 155 GLN A N 1
ATOM 1285 C CA . GLN A 1 155 ? 0.461 -13.054 -7.058 1.00 93.19 155 GLN A CA 1
ATOM 1286 C C . GLN A 1 155 ? 0.984 -13.733 -8.316 1.00 93.19 155 GLN A C 1
ATOM 1288 O O . GLN A 1 155 ? 0.888 -13.166 -9.398 1.00 93.19 155 GLN A O 1
ATOM 1293 N N . ASN A 1 156 ? 1.446 -14.980 -8.206 1.00 93.69 156 ASN A N 1
ATOM 1294 C CA . ASN A 1 156 ? 1.905 -15.748 -9.363 1.00 93.69 156 ASN A CA 1
ATOM 1295 C C . ASN A 1 156 ? 0.801 -15.947 -10.414 1.00 93.69 156 ASN A C 1
ATOM 1297 O O . ASN A 1 156 ? 1.063 -15.883 -11.618 1.00 93.69 156 ASN A O 1
ATOM 1301 N N . ARG A 1 157 ? -0.443 -16.177 -9.977 1.00 96.38 157 ARG A N 1
ATOM 1302 C CA . ARG A 1 157 ? -1.597 -16.266 -10.882 1.00 96.38 157 ARG A CA 1
ATOM 1303 C C . ARG A 1 157 ? -1.898 -14.919 -11.545 1.00 96.38 157 ARG A C 1
ATOM 1305 O O . ARG A 1 157 ? -2.049 -14.878 -12.762 1.00 96.38 157 ARG A O 1
ATOM 1312 N N . LEU A 1 158 ? -1.962 -13.837 -10.770 1.00 96.94 158 LEU A N 1
ATOM 1313 C CA . LEU A 1 158 ? -2.306 -12.502 -11.272 1.00 96.94 158 LEU A CA 1
ATOM 1314 C C . LEU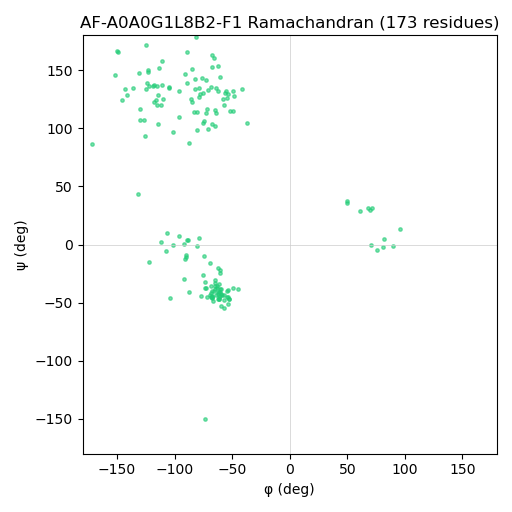 A 1 158 ? -1.222 -11.921 -12.184 1.00 96.94 158 LEU A C 1
ATOM 1316 O O . LEU A 1 158 ? -1.552 -11.313 -13.195 1.00 96.94 158 LEU A O 1
ATOM 1320 N N . ALA A 1 159 ? 0.055 -12.181 -11.906 1.00 96.94 159 ALA A N 1
ATOM 1321 C CA . ALA A 1 159 ? 1.158 -11.820 -12.792 1.00 96.94 159 ALA A CA 1
ATOM 1322 C C . ALA A 1 159 ? 0.952 -12.379 -14.209 1.00 96.94 159 ALA A C 1
ATOM 1324 O O . ALA A 1 159 ? 1.073 -11.650 -15.193 1.00 96.94 159 ALA A O 1
ATOM 1325 N N . LYS A 1 160 ? 0.557 -13.656 -14.310 1.00 97.12 160 LYS A N 1
ATOM 1326 C CA . LYS A 1 160 ? 0.236 -14.312 -15.588 1.00 97.12 160 LYS A CA 1
ATOM 1327 C C . LYS A 1 160 ? -1.033 -13.744 -16.224 1.00 97.12 160 LYS A C 1
ATOM 1329 O O . LYS A 1 160 ? -1.033 -13.465 -17.415 1.00 97.12 160 LYS A O 1
ATOM 1334 N N . GLU A 1 161 ? -2.090 -13.565 -15.435 1.00 97.75 161 GLU A N 1
ATOM 1335 C CA . GLU A 1 161 ? -3.395 -13.064 -15.894 1.00 97.75 161 GLU A CA 1
ATOM 1336 C C . GLU A 1 161 ? -3.307 -11.641 -16.470 1.00 97.75 161 GLU A C 1
ATOM 1338 O O . GLU A 1 161 ? -3.892 -11.346 -17.511 1.00 97.75 161 GLU A O 1
ATOM 1343 N N . TYR A 1 162 ? -2.529 -10.767 -15.830 1.00 97.75 162 TYR A N 1
ATOM 1344 C CA . TYR A 1 162 ? -2.364 -9.375 -16.248 1.00 97.75 162 TYR A CA 1
ATOM 1345 C C . TYR A 1 162 ? -1.188 -9.163 -17.211 1.00 97.75 162 TYR A C 1
ATOM 1347 O O . TYR A 1 162 ? -1.113 -8.106 -17.837 1.00 97.75 162 TYR A O 1
ATOM 1355 N N . GLY A 1 163 ? -0.301 -10.151 -17.376 1.00 96.94 163 GLY A N 1
ATOM 1356 C CA . GLY A 1 163 ? 0.906 -10.024 -18.198 1.00 96.94 163 GLY A CA 1
ATOM 1357 C C . GLY A 1 163 ? 1.965 -9.111 -17.571 1.00 96.94 163 GLY A C 1
ATOM 1358 O O . GLY A 1 163 ? 2.699 -8.433 -18.284 1.00 96.94 163 GLY A O 1
ATOM 1359 N N . VAL A 1 164 ? 2.029 -9.067 -16.240 1.00 97.06 164 VAL A N 1
ATOM 1360 C CA . VAL A 1 164 ? 2.970 -8.235 -15.480 1.00 97.06 164 VAL A CA 1
ATOM 1361 C C . VAL A 1 164 ? 4.180 -9.072 -15.090 1.00 97.06 164 VAL A C 1
ATOM 1363 O O . VAL A 1 164 ? 4.045 -10.170 -14.545 1.00 97.06 164 VAL A O 1
ATOM 1366 N N . ARG A 1 165 ? 5.385 -8.539 -15.317 1.00 95.75 165 ARG A N 1
ATOM 1367 C CA . ARG A 1 165 ? 6.615 -9.159 -14.819 1.00 95.75 165 ARG A CA 1
ATOM 1368 C C . ARG A 1 165 ? 6.607 -9.126 -13.289 1.00 95.75 165 ARG A C 1
ATOM 1370 O O . ARG A 1 165 ? 6.672 -8.054 -12.691 1.00 95.75 165 ARG A O 1
ATOM 1377 N N . PHE A 1 166 ? 6.577 -10.304 -12.679 1.00 94.75 166 PHE A N 1
ATOM 1378 C CA . PHE A 1 166 ? 6.640 -10.477 -11.234 1.00 94.75 166 PHE A CA 1
ATOM 1379 C C . PHE A 1 166 ? 7.972 -11.107 -10.828 1.00 94.75 166 PHE A C 1
ATOM 1381 O O . PHE A 1 166 ? 8.361 -12.148 -11.357 1.00 94.75 166 PHE A O 1
ATOM 1388 N N . ILE A 1 167 ? 8.684 -10.444 -9.920 1.00 92.00 167 ILE A N 1
ATOM 1389 C CA . ILE A 1 167 ? 9.917 -10.932 -9.307 1.00 92.00 167 ILE A CA 1
ATOM 1390 C C . ILE A 1 167 ? 9.521 -11.453 -7.927 1.00 92.00 167 ILE A C 1
ATOM 1392 O O . ILE A 1 167 ? 9.342 -10.683 -6.983 1.00 92.00 167 ILE A O 1
ATOM 1396 N N . ASP A 1 168 ? 9.311 -12.760 -7.854 1.00 88.12 168 ASP A N 1
ATOM 1397 C CA . ASP A 1 168 ? 8.886 -13.431 -6.634 1.00 88.12 168 ASP A CA 1
ATOM 1398 C C . ASP A 1 168 ? 10.078 -13.610 -5.685 1.00 88.12 168 ASP A C 1
ATOM 1400 O O . ASP A 1 168 ? 11.144 -14.082 -6.085 1.00 88.12 168 ASP A O 1
ATOM 1404 N N . SER A 1 169 ? 9.900 -13.213 -4.430 1.00 81.56 169 SER A N 1
ATOM 1405 C CA . SER A 1 169 ? 10.887 -13.426 -3.381 1.00 81.56 169 SER A CA 1
ATOM 1406 C C . SER A 1 169 ? 10.751 -14.841 -2.832 1.00 81.56 169 SER A C 1
ATOM 1408 O O . SER A 1 169 ? 9.662 -15.313 -2.499 1.00 81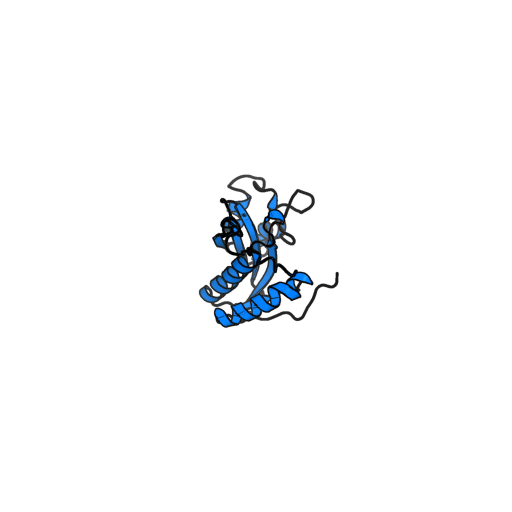.56 169 SER A O 1
ATOM 1410 N N . GLU A 1 170 ? 11.876 -15.528 -2.684 1.00 81.00 170 GLU A N 1
ATOM 1411 C CA . GLU A 1 170 ? 11.922 -16.815 -1.985 1.00 81.00 170 GLU A CA 1
ATOM 1412 C C . GLU A 1 170 ? 12.159 -16.637 -0.474 1.00 81.00 170 GLU A C 1
ATOM 1414 O O . GLU A 1 170 ? 12.256 -17.613 0.268 1.00 81.00 170 GLU A O 1
ATOM 1419 N N . GLU A 1 171 ? 12.218 -15.391 0.013 1.00 75.25 171 GLU A N 1
ATOM 1420 C CA . GLU A 1 171 ? 12.450 -15.094 1.423 1.00 75.25 171 GLU A CA 1
ATOM 1421 C C . GLU A 1 171 ? 11.152 -15.128 2.242 1.00 75.25 171 GLU A C 1
ATOM 1423 O O . GLU A 1 171 ? 10.200 -14.368 2.019 1.00 75.25 171 GLU A O 1
ATOM 1428 N N . LYS A 1 172 ? 11.152 -15.984 3.263 1.00 72.88 172 LYS A N 1
ATOM 1429 C CA . LYS A 1 172 ? 10.103 -16.089 4.276 1.00 72.88 172 LYS A CA 1
ATOM 1430 C C . LYS A 1 172 ? 10.591 -15.456 5.580 1.00 72.88 172 LYS A C 1
ATOM 1432 O O . LYS A 1 172 ? 11.717 -15.710 6.001 1.00 72.88 172 LYS A O 1
ATOM 1437 N N . MET A 1 173 ? 9.749 -14.657 6.231 1.00 74.31 173 MET A N 1
ATOM 1438 C CA . MET A 1 173 ? 10.016 -14.196 7.594 1.00 74.31 173 MET A CA 1
ATOM 1439 C C . MET A 1 173 ? 10.021 -15.398 8.548 1.00 74.31 173 MET A C 1
ATOM 1441 O O . MET A 1 173 ? 9.157 -16.274 8.453 1.00 74.31 173 MET A O 1
ATOM 1445 N N . ILE A 1 174 ? 11.024 -15.446 9.422 1.00 65.50 174 ILE A N 1
ATOM 1446 C CA . ILE A 1 174 ? 11.081 -16.385 10.543 1.00 65.50 174 ILE A CA 1
ATOM 1447 C C . ILE A 1 174 ? 10.306 -15.713 11.678 1.00 65.50 174 ILE A C 1
ATOM 1449 O O . ILE A 1 174 ? 10.584 -14.551 11.971 1.00 65.50 174 ILE A O 1
ATOM 1453 N N . ASP A 1 175 ? 9.302 -16.408 12.215 1.00 54.81 175 ASP A N 1
ATOM 1454 C CA . ASP A 1 175 ? 8.518 -15.943 13.367 1.00 54.81 175 ASP A CA 1
ATOM 1455 C C . ASP A 1 175 ? 9.371 -15.882 14.643 1.00 54.81 175 ASP A C 1
ATOM 1457 O O . ASP A 1 175 ? 10.233 -16.779 14.820 1.00 54.81 175 ASP A O 1
#

Sequence (175 aa):
MNMKNEINMENVPLPEKYERFEAETKTLTADELEDTIYRGERLPQDKRFLDEEKGGVFKYFDLNKLIERKMYKRELFYPVAEFGGEIVGLGELERKPDKESAYWMTFLSVDPEYRGKGCASQLMKEVFRFAKERGFAIESSRYSPEGWKKLKPIQNRLAKEYGVRFIDSEEKMID

Secondary structure (DSSP, 8-state):
--------GGG-PPP--------EEEEEEHHHHHHHHHTTSSS-S-GGGS-GGGT--STT--HHHHHHTTTTT--EEEEEEEETTEEE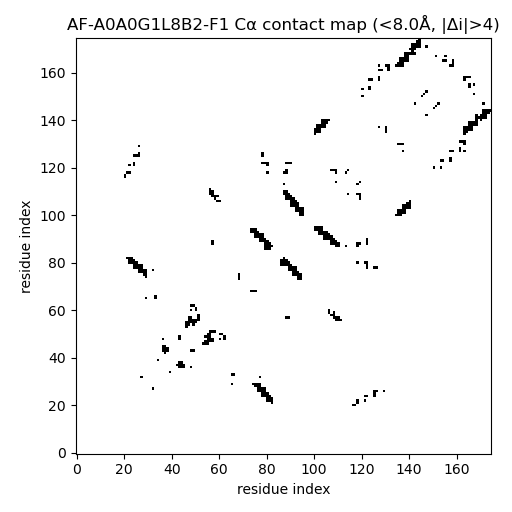EEEEEEE-SSSTTEEEEEEEEE-GGGTTTTHHHHHHHHHHHHHHHHT-EEEE-PBPHHHHHHHHHHHHHHHHHHT--EE----B---

Foldseek 3Di:
DDDDPPPPPPDDPDPDPDPQPAWDKAKAWLVRVVCVQQVPHPHGPDQCQPPVVSVHQFPPRDVVCSVCCVVVVWGKMWIFTHDPNHTQKIWMWTDDPPDPQETEGADIGGGPVCPPSCRSLVSLLNVLQVSLVVVGAYEYDADEPCCVVPVQVSNVVSCVVSVHHYHYDPHHDDD

Organism: NCBI:txid1618662

pLDDT: mean 86.94, std 16.5, range [38.0, 98.62]

Solvent-accessible surface area (backbone atoms only — not comparable to full-atom values): 10197 Å² total; per-residue (Å²): 143,83,84,79,84,79,77,78,76,88,75,68,80,74,77,75,80,72,78,76,70,71,59,53,63,50,72,34,46,55,64,58,48,49,47,67,38,24,70,88,50,98,54,73,74,48,50,46,67,38,54,64,96,67,56,19,45,41,64,88,65,52,59,63,61,62,68,48,20,71,84,71,69,57,56,46,36,32,35,28,23,30,48,97,92,37,81,45,26,45,30,37,36,35,58,44,92,91,40,92,59,32,26,33,38,73,45,72,26,53,28,75,94,49,57,94,52,54,54,72,59,51,34,50,50,42,50,42,51,53,28,44,78,71,69,30,30,45,27,51,45,71,26,47,71,64,40,51,74,60,44,49,62,50,51,60,51,42,24,63,76,54,69,32,57,66,46,80,52,90,48,66,55,81,132

Radius of gyration: 20.48 Å; Cα contacts (8 Å, |Δi|>4): 277; chains: 1; bounding box: 60×74×38 Å

Nearest PDB structures (foldseek):
  2r7h-assembly1_A  TM=6.341E-01  e=1.483E-04  Oleidesulfovibrio alaskensis G20
  2r7h-assembly1_B  TM=6.030E-01  e=7.401E-05  Oleidesulfovibrio alaskensis G20
  5z6n-assembly1_B  TM=6.587E-01  e=1.022E-02  Escherichia coli K-12
  4xpd-assembly1_C  TM=7.403E-01  e=1.402E-02  Saccharomyces cerevisiae
  8gxf-assembly2_C  TM=7.304E-01  e=2.182E-02  Pseudomonas flexibilis